Protein AF-A0A437J405-F1 (afdb_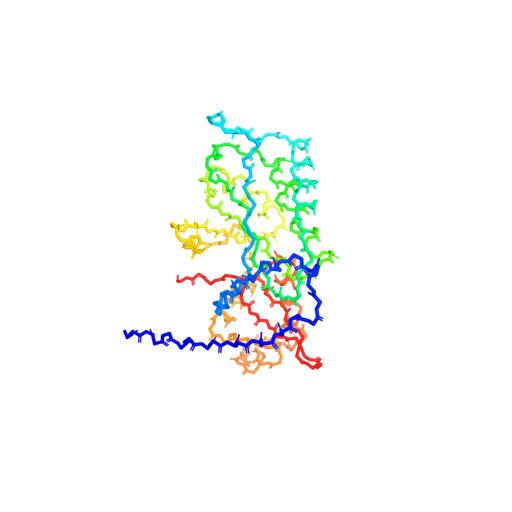monomer)

Mean predicted aligned error: 10.07 Å

Foldseek 3Di:
DDDDDDDDDDDDDDDDPDPPDDPDPPDPPPDDVDAAEAEDEPDPDPDAADAADAQVSLQVLQVVLVVPDDADPAQYEYEHECVRHDHYALNSCCSNVVVNQVCCCVPHLRYFYEYEPDDPRRLVNPLVVQQVVQAKHWYFYADPVRDTHQIDIRHHHPPVLVVLQVVQQVPPQDFLVRVCVVCVPVVQDSVNSVVSQVVCSVRSQWRWDDDPPTITIHGPDDRD

Radius of gyration: 20.58 Å; Cα contacts (8 Å, |Δi|>4): 351; chains: 1; bounding box: 53×40×66 Å

Sequence (224 aa):
MSAVTRIVVNIGEAWPTNLDEQPGFTYLTFISEDCEMIRYPMLTSPSGSTTLAGSAMGRQMLAQLIEKTKPVVEPTLAFLDFAEVDIATGSFLREAVMGFRDFCRNATGMIYPVVANANATIEEELATYLRGRNDAIWACALDAEGAATAPRILGELDAGQMSTIQLIAQHHPISAPELAKLRPDDKIGTTAWNNRLATLSAKGMLKEVRHGKTKLFSPVMETV

Secondary structure (DSSP, 8-state):
------------------TT------------SS--EEEEE--S-SSSSEEE-SHHHHHHHHHHHHHHPPP-SS-EEEEEE-TTEEEE-HHHHIIIIIHHHHHHHHHTS-EEEEEES--HHHHHHHHHHHHTTT-EEEEEEE-TT--EEEEEEEE---HHHHHHHHHHHHH-SB-HHHHHHH-GGG---HHHHHHHHHHHHHHT-EEEEEETTEEEEEESS---

Structure (mmCIF, N/CA/C/O backbone):
data_AF-A0A437J405-F1
#
_entry.id   AF-A0A437J405-F1
#
loop_
_atom_site.group_PDB
_atom_site.id
_atom_site.type_symbol
_atom_site.label_atom_id
_atom_site.label_alt_id
_atom_site.label_comp_id
_atom_site.label_asym_id
_atom_site.label_entity_id
_atom_site.label_seq_id
_atom_site.pdbx_PDB_ins_code
_atom_site.Cartn_x
_atom_site.Cartn_y
_atom_site.Cartn_z
_atom_site.occupancy
_atom_site.B_iso_or_equiv
_atom_site.auth_seq_id
_atom_site.auth_comp_id
_atom_site.auth_asym_id
_atom_site.auth_atom_id
_atom_site.pdbx_PDB_model_num
ATOM 1 N N . MET A 1 1 ? 16.932 -25.771 6.952 1.00 32.94 1 MET A N 1
ATOM 2 C CA . MET A 1 1 ? 18.336 -25.329 7.086 1.00 32.94 1 MET A CA 1
ATOM 3 C C . MET A 1 1 ? 18.339 -24.181 8.074 1.00 32.94 1 MET A C 1
ATOM 5 O O . MET A 1 1 ? 17.673 -23.192 7.820 1.00 32.94 1 MET A O 1
ATOM 9 N N . SER A 1 2 ? 18.954 -24.386 9.238 1.00 34.00 2 SER A N 1
ATOM 10 C CA . SER A 1 2 ? 18.941 -23.440 10.358 1.00 34.00 2 SER A CA 1
ATOM 11 C C . SER A 1 2 ? 19.834 -22.245 10.030 1.00 34.00 2 SER A C 1
ATOM 13 O O . SER A 1 2 ? 21.021 -22.438 9.769 1.00 34.00 2 SER A O 1
ATOM 15 N N . ALA A 1 3 ? 19.277 -21.034 10.019 1.00 28.83 3 ALA A N 1
ATOM 16 C CA . ALA A 1 3 ? 20.067 -19.815 9.910 1.00 28.83 3 ALA A CA 1
ATOM 17 C C . ALA A 1 3 ? 20.860 -19.622 11.211 1.00 28.83 3 ALA A C 1
ATOM 19 O O . ALA A 1 3 ? 20.312 -19.708 12.309 1.00 28.83 3 ALA A O 1
ATOM 20 N N . VAL A 1 4 ? 22.170 -19.435 11.082 1.00 28.89 4 VAL A N 1
ATOM 21 C CA . VAL A 1 4 ? 23.074 -19.171 12.202 1.00 28.89 4 VAL A CA 1
ATOM 22 C C . VAL A 1 4 ? 23.046 -17.671 12.470 1.00 28.89 4 VAL A C 1
ATOM 24 O O . VAL A 1 4 ? 23.574 -16.892 11.681 1.00 28.89 4 VAL A O 1
ATOM 27 N N . THR A 1 5 ? 22.438 -17.270 13.584 1.00 29.77 5 THR A N 1
ATOM 28 C CA . THR A 1 5 ? 22.481 -15.898 14.100 1.00 29.77 5 THR A CA 1
ATOM 29 C C . THR A 1 5 ? 23.920 -15.546 14.480 1.00 29.77 5 THR A C 1
ATOM 31 O O . THR A 1 5 ? 24.496 -16.144 15.391 1.00 29.77 5 THR A O 1
ATOM 34 N N . ARG A 1 6 ? 24.531 -14.577 13.791 1.00 28.52 6 ARG A N 1
ATOM 35 C CA . ARG A 1 6 ? 25.796 -13.970 14.225 1.00 28.52 6 ARG A CA 1
ATOM 36 C C . ARG A 1 6 ? 25.484 -12.778 15.123 1.00 28.52 6 ARG A C 1
ATOM 38 O O . ARG A 1 6 ? 24.962 -11.775 14.661 1.00 28.52 6 ARG A O 1
ATOM 45 N N . ILE A 1 7 ? 25.828 -12.896 16.402 1.00 33.94 7 ILE A N 1
ATOM 46 C CA . ILE A 1 7 ? 25.751 -11.804 17.376 1.00 33.94 7 ILE A CA 1
ATOM 47 C C . ILE A 1 7 ? 27.047 -10.994 17.266 1.00 33.94 7 ILE A C 1
ATOM 49 O O . ILE A 1 7 ? 28.126 -11.529 17.521 1.00 33.94 7 ILE A O 1
ATOM 53 N N . VAL A 1 8 ? 26.956 -9.717 16.895 1.00 33.38 8 VAL A N 1
ATOM 54 C CA . VAL A 1 8 ? 28.077 -8.771 16.993 1.00 33.38 8 VAL A CA 1
ATOM 55 C C . VAL A 1 8 ? 27.788 -7.827 18.156 1.00 33.38 8 VAL A C 1
ATOM 57 O O . VAL A 1 8 ? 26.863 -7.025 18.096 1.00 33.38 8 VAL A O 1
ATOM 60 N N . VAL A 1 9 ? 28.569 -7.941 19.230 1.00 33.44 9 VAL A N 1
ATOM 61 C CA . VAL A 1 9 ? 28.503 -7.039 20.387 1.00 33.44 9 VAL A CA 1
ATOM 62 C C . VAL A 1 9 ? 29.507 -5.914 20.160 1.00 33.44 9 VAL A C 1
ATOM 64 O O . VAL A 1 9 ? 30.703 -6.181 20.056 1.00 33.44 9 VAL A O 1
ATOM 67 N N . ASN A 1 10 ? 29.043 -4.666 20.083 1.00 33.25 10 ASN A N 1
ATOM 68 C CA . ASN A 1 10 ? 29.922 -3.500 20.042 1.00 33.25 10 ASN A CA 1
ATOM 69 C C . ASN A 1 10 ? 29.893 -2.809 21.411 1.00 33.25 10 ASN A C 1
ATOM 71 O O . ASN A 1 10 ? 28.872 -2.253 21.810 1.00 33.25 10 ASN A O 1
ATOM 75 N N . ILE A 1 11 ? 30.997 -2.900 22.150 1.00 37.62 11 ILE A N 1
ATOM 76 C CA . ILE A 1 11 ? 31.147 -2.317 23.486 1.00 37.62 11 ILE A CA 1
ATOM 77 C C . ILE A 1 11 ? 31.863 -0.976 23.313 1.00 37.62 11 ILE A C 1
ATOM 79 O O . ILE A 1 11 ? 33.080 -0.931 23.150 1.00 37.62 11 ILE A O 1
ATOM 83 N N . GLY A 1 12 ? 31.107 0.121 23.283 1.00 35.97 12 GLY A N 1
ATOM 84 C CA . GLY A 1 12 ? 31.679 1.462 23.363 1.00 35.97 12 GLY A CA 1
ATOM 85 C C . GLY A 1 12 ? 31.937 1.816 24.824 1.00 35.97 12 GLY A C 1
ATOM 86 O O . GLY A 1 12 ? 30.991 2.102 25.552 1.00 35.97 12 GLY A O 1
ATOM 87 N N . GLU A 1 13 ? 33.193 1.786 25.270 1.00 38.41 13 GLU A N 1
ATOM 88 C CA . GLU A 1 13 ? 33.562 2.308 26.588 1.00 38.41 13 GLU A CA 1
ATOM 89 C C . GLU A 1 13 ? 33.611 3.842 26.554 1.00 38.41 13 GLU A C 1
ATOM 91 O O . GLU A 1 13 ? 34.480 4.434 25.916 1.00 38.41 13 GLU A O 1
ATOM 96 N N . ALA A 1 14 ? 32.707 4.491 27.286 1.00 38.88 14 ALA A N 1
ATOM 97 C CA . ALA A 1 14 ? 32.872 5.871 27.724 1.00 38.88 14 ALA A CA 1
ATOM 98 C C . ALA A 1 14 ? 32.915 5.869 29.256 1.00 38.88 14 ALA A C 1
ATOM 100 O O . ALA A 1 14 ? 31.905 5.631 29.915 1.00 38.88 14 ALA A O 1
ATOM 101 N N . TRP A 1 15 ? 34.103 6.079 29.824 1.00 36.75 15 TRP A N 1
ATOM 102 C CA . TRP A 1 15 ? 34.274 6.273 31.263 1.00 36.75 15 TRP A CA 1
ATOM 103 C C . TRP A 1 15 ? 33.922 7.730 31.609 1.00 36.75 15 TRP A C 1
ATOM 105 O O . TRP A 1 15 ? 34.519 8.634 31.018 1.00 36.75 15 TRP A O 1
ATOM 115 N N . PRO A 1 16 ? 32.996 7.998 32.546 1.00 40.38 16 PRO A N 1
ATOM 116 C CA . PRO A 1 16 ? 32.703 9.360 32.979 1.00 40.38 16 PRO A CA 1
ATOM 117 C C . PRO A 1 16 ? 33.827 9.886 33.886 1.00 40.38 16 PRO A C 1
ATOM 119 O O . PRO A 1 16 ? 34.261 9.219 34.824 1.00 40.38 16 PRO A O 1
ATOM 122 N N . THR A 1 17 ? 34.312 11.097 33.610 1.00 53.72 17 THR A N 1
ATOM 123 C CA . THR A 1 17 ? 35.367 11.788 34.378 1.00 53.72 17 THR A CA 1
ATOM 124 C C . THR A 1 17 ? 34.830 12.729 35.463 1.00 53.72 17 THR A C 1
ATOM 126 O O . THR A 1 17 ? 35.616 13.448 36.077 1.00 53.72 17 THR A O 1
ATOM 129 N N . ASN A 1 18 ? 33.523 12.724 35.750 1.00 42.06 18 ASN A N 1
ATOM 130 C CA . ASN A 1 18 ? 32.916 13.546 36.801 1.00 42.06 18 ASN A CA 1
ATOM 131 C C . ASN A 1 18 ? 31.928 12.752 37.665 1.00 42.06 18 ASN A C 1
ATOM 133 O O . ASN A 1 18 ? 31.143 11.955 37.165 1.00 42.06 18 ASN A O 1
ATOM 137 N N . LEU A 1 19 ? 31.964 13.009 38.976 1.00 50.19 19 LEU A N 1
ATOM 138 C CA . LEU A 1 19 ? 31.200 12.295 40.009 1.00 50.19 19 LEU A CA 1
ATOM 139 C C . LEU A 1 19 ? 29.740 12.773 40.180 1.00 50.19 19 LEU A C 1
ATOM 141 O O . LEU A 1 19 ? 29.055 12.256 41.055 1.00 50.19 19 LEU A O 1
ATOM 145 N N . ASP A 1 20 ? 29.258 13.698 39.340 1.00 46.41 20 ASP A N 1
ATOM 146 C CA . ASP A 1 20 ? 27.886 14.248 39.391 1.00 46.41 20 ASP A CA 1
ATOM 147 C C . ASP A 1 20 ? 27.023 13.920 38.151 1.00 46.41 20 ASP A C 1
ATOM 149 O O . ASP A 1 20 ? 25.900 14.411 38.022 1.00 46.41 20 ASP A O 1
ATOM 153 N N . GLU A 1 21 ? 27.490 13.070 37.231 1.00 39.28 21 GLU A N 1
ATOM 154 C CA . GLU A 1 21 ? 26.643 12.577 36.137 1.00 39.28 21 GLU A CA 1
ATOM 155 C C . GLU A 1 21 ? 25.817 11.368 36.594 1.00 39.28 21 GLU A C 1
ATOM 157 O O . GLU A 1 21 ? 26.351 10.333 36.997 1.00 39.28 21 GLU A O 1
ATOM 162 N N . GLN A 1 22 ? 24.485 11.491 36.519 1.00 42.97 22 GLN A N 1
ATOM 163 C CA . GLN A 1 22 ? 23.596 10.342 36.676 1.00 42.97 22 GLN A CA 1
ATOM 164 C C . GLN A 1 22 ? 23.961 9.268 35.640 1.00 42.97 22 GLN A C 1
ATOM 166 O O . GLN A 1 22 ? 24.206 9.617 34.482 1.00 42.97 22 GLN A O 1
ATOM 171 N N . PRO A 1 23 ? 23.975 7.975 36.013 1.00 36.25 23 PRO A N 1
ATOM 172 C CA . PRO A 1 23 ? 24.321 6.913 35.083 1.00 36.25 23 PRO A CA 1
ATOM 173 C C . PRO A 1 23 ? 23.318 6.928 33.929 1.00 36.25 23 PRO A C 1
ATOM 175 O O . PRO A 1 23 ? 22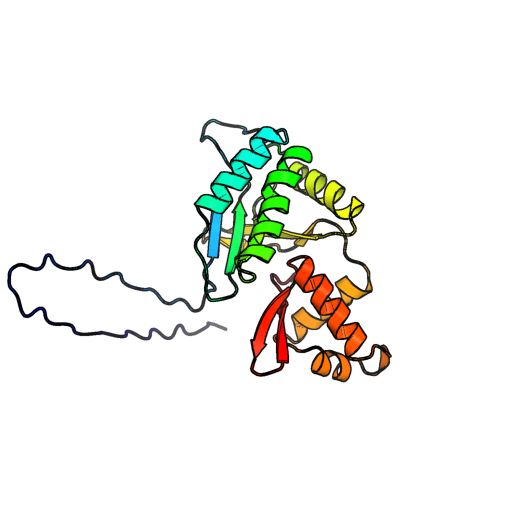.129 6.661 34.113 1.00 36.25 23 PRO A O 1
ATOM 178 N N . GLY A 1 24 ? 23.804 7.278 32.737 1.00 33.56 24 GLY A N 1
ATOM 179 C CA . GLY A 1 24 ? 23.037 7.164 31.510 1.00 33.56 24 GLY A CA 1
ATOM 180 C C . GLY A 1 24 ? 22.559 5.725 31.374 1.00 33.56 24 GLY A C 1
ATOM 181 O O . GLY A 1 24 ? 23.358 4.792 31.437 1.00 33.56 24 GLY A O 1
ATOM 182 N N . PHE A 1 25 ? 21.249 5.535 31.230 1.00 32.22 25 PHE A N 1
ATOM 183 C CA . PHE A 1 25 ? 20.696 4.234 30.887 1.00 32.22 25 PHE A CA 1
ATOM 184 C C . PHE A 1 25 ? 21.313 3.793 29.559 1.00 32.22 25 PHE A C 1
ATOM 186 O O . PHE A 1 25 ? 21.022 4.357 28.504 1.00 32.22 25 PHE A O 1
ATOM 193 N N . THR A 1 26 ? 22.190 2.796 29.622 1.00 30.95 26 THR A N 1
ATOM 194 C CA . THR A 1 26 ? 22.713 2.102 28.451 1.00 30.95 26 THR A CA 1
ATOM 195 C C . THR A 1 26 ? 21.548 1.373 27.792 1.00 30.95 26 THR A C 1
ATOM 197 O O . THR A 1 26 ? 21.133 0.307 28.246 1.00 30.95 26 THR A O 1
ATOM 200 N N . TYR A 1 27 ? 20.978 1.958 26.740 1.00 33.47 27 TYR A N 1
ATOM 201 C CA . TYR A 1 27 ? 20.037 1.245 25.887 1.00 33.47 27 TYR A CA 1
ATOM 202 C C . TYR A 1 27 ? 20.821 0.178 25.122 1.00 33.47 27 TYR A C 1
ATOM 204 O O . TYR A 1 27 ? 21.720 0.484 24.341 1.00 33.47 27 TYR A O 1
ATOM 212 N N . LEU A 1 28 ? 20.495 -1.088 25.376 1.00 27.19 28 LEU A N 1
ATOM 213 C CA . LEU A 1 28 ? 20.888 -2.188 24.506 1.00 27.19 28 LEU A CA 1
ATOM 214 C C . LEU A 1 28 ? 20.153 -2.000 23.178 1.00 27.19 28 LEU A C 1
ATOM 216 O O . LEU A 1 28 ? 18.968 -2.310 23.066 1.00 27.19 28 LEU A O 1
ATOM 220 N N . THR A 1 29 ? 20.847 -1.470 22.175 1.00 28.98 29 THR A N 1
ATOM 221 C CA . THR A 1 29 ? 20.363 -1.513 20.798 1.00 28.98 29 THR A CA 1
ATOM 222 C C . THR A 1 29 ? 20.533 -2.942 20.303 1.00 28.98 29 THR A C 1
ATOM 224 O O . THR A 1 29 ? 21.625 -3.359 19.915 1.00 28.98 29 THR A O 1
ATOM 227 N N . PHE A 1 30 ? 19.456 -3.719 20.351 1.00 31.36 30 PHE A N 1
ATOM 228 C CA . PHE A 1 30 ? 19.371 -4.962 19.601 1.00 31.36 30 PHE A CA 1
ATOM 229 C C . PHE A 1 30 ? 19.243 -4.581 18.126 1.00 31.36 30 PHE A C 1
ATOM 231 O O . PHE A 1 30 ? 18.173 -4.186 17.677 1.00 31.36 30 PHE A O 1
ATOM 238 N N . ILE A 1 31 ? 20.349 -4.633 17.385 1.00 31.64 31 ILE A N 1
ATOM 239 C CA . ILE A 1 31 ? 20.300 -4.577 15.925 1.00 31.64 31 ILE A CA 1
ATOM 240 C C . ILE A 1 31 ? 19.913 -5.986 15.480 1.00 31.64 31 ILE A C 1
ATOM 242 O O . ILE A 1 31 ? 20.776 -6.855 15.354 1.00 31.64 31 ILE A O 1
ATOM 246 N N . SER A 1 32 ? 18.615 -6.243 15.322 1.00 36.88 32 SER A N 1
ATOM 247 C CA . SER A 1 32 ? 18.212 -7.262 14.360 1.00 36.88 32 SER A CA 1
ATOM 248 C C . SER A 1 32 ? 18.331 -6.639 12.969 1.00 36.88 32 SER A C 1
ATOM 250 O O . SER A 1 32 ? 18.127 -5.437 12.799 1.00 36.88 32 SER A O 1
ATOM 252 N N . GLU A 1 33 ? 18.707 -7.426 11.966 1.00 40.22 33 GLU A N 1
ATOM 253 C CA . GLU A 1 33 ? 18.688 -7.010 10.555 1.00 40.22 33 GLU A CA 1
ATOM 254 C C . GLU A 1 33 ? 17.243 -6.884 10.014 1.00 40.22 33 GLU A C 1
ATOM 256 O O . GLU A 1 33 ? 16.995 -7.082 8.825 1.00 40.22 33 GLU A O 1
ATOM 261 N N . ASP A 1 34 ? 16.278 -6.550 10.875 1.00 42.47 34 ASP A N 1
ATOM 262 C CA . ASP A 1 34 ? 14.874 -6.404 10.524 1.00 42.47 34 ASP A CA 1
ATOM 263 C C . ASP A 1 34 ? 14.576 -4.916 10.327 1.00 42.47 34 ASP A C 1
ATOM 265 O O . ASP A 1 34 ? 14.855 -4.090 11.196 1.00 42.47 34 ASP A O 1
ATOM 269 N N . CYS A 1 35 ? 14.023 -4.570 9.160 1.00 48.28 35 CYS A N 1
ATOM 270 C CA . CYS A 1 35 ? 13.513 -3.231 8.859 1.00 48.28 35 CYS A CA 1
ATOM 271 C C . CYS A 1 35 ? 12.770 -2.666 10.074 1.00 48.28 35 CYS A C 1
ATOM 273 O O . CYS A 1 35 ? 11.878 -3.334 10.591 1.00 48.28 35 CYS A O 1
ATOM 275 N N . GLU A 1 36 ? 13.082 -1.439 10.494 1.00 64.25 36 GLU A N 1
ATOM 276 C CA . GLU A 1 36 ? 12.309 -0.756 11.531 1.00 64.25 36 GLU A CA 1
ATOM 277 C C . GLU A 1 36 ? 10.818 -0.816 11.143 1.00 64.25 36 GLU A C 1
ATOM 279 O O . GLU A 1 36 ? 10.436 -0.434 10.033 1.00 64.25 36 GLU A O 1
ATOM 284 N N . MET A 1 37 ? 9.988 -1.398 12.012 1.00 81.62 37 MET A N 1
ATOM 285 C CA . MET A 1 37 ? 8.552 -1.566 11.787 1.00 81.62 37 MET A CA 1
ATOM 286 C C . MET A 1 37 ? 7.803 -0.648 12.741 1.00 81.62 37 MET A C 1
ATOM 288 O O . MET A 1 37 ? 8.007 -0.694 13.954 1.00 81.62 37 MET A O 1
ATOM 292 N N . ILE A 1 38 ? 6.902 0.169 12.203 1.00 90.44 38 ILE A N 1
ATOM 293 C CA . ILE A 1 38 ? 6.031 1.022 13.007 1.00 90.44 38 ILE A CA 1
ATOM 294 C C . ILE A 1 38 ? 4.646 0.385 13.048 1.00 90.44 38 ILE A C 1
ATOM 296 O O . ILE A 1 38 ? 4.099 0.024 12.011 1.00 90.44 38 ILE A O 1
ATOM 300 N N . ARG A 1 39 ? 4.051 0.268 14.236 1.00 93.56 39 ARG A N 1
ATOM 301 C CA . ARG A 1 39 ? 2.675 -0.215 14.408 1.00 93.56 39 ARG A CA 1
ATOM 302 C C . ARG A 1 39 ? 1.801 0.895 14.976 1.00 93.56 39 ARG A C 1
ATOM 304 O O . ARG A 1 39 ? 2.091 1.437 16.041 1.00 93.56 39 ARG A O 1
ATOM 311 N N . TYR A 1 40 ? 0.710 1.192 14.281 1.00 94.75 40 TYR A N 1
ATOM 312 C CA . TYR A 1 40 ? -0.317 2.137 14.696 1.00 94.75 40 TYR A CA 1
ATOM 313 C C . TYR A 1 40 ? -1.624 1.388 14.958 1.00 94.75 40 TYR A C 1
ATOM 315 O O . TYR A 1 40 ? -2.297 1.004 14.000 1.00 94.75 40 TYR A O 1
ATOM 323 N N . PRO A 1 41 ? -2.015 1.187 16.227 1.00 93.31 41 PRO A N 1
ATOM 324 C CA . PRO A 1 41 ? -3.351 0.704 16.544 1.00 93.31 41 PRO A CA 1
ATOM 325 C C . PRO A 1 41 ? -4.394 1.695 16.019 1.00 93.31 41 PRO A C 1
ATOM 327 O O . PRO A 1 41 ? -4.346 2.881 16.350 1.00 93.31 41 PRO A O 1
ATOM 330 N N . MET A 1 42 ? -5.331 1.212 15.204 1.00 93.06 42 MET A N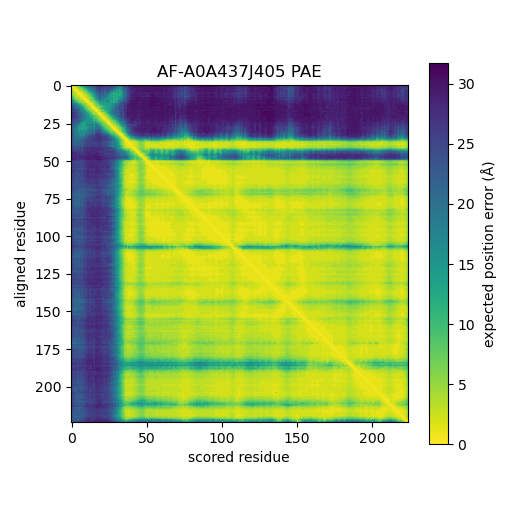 1
ATOM 331 C CA . MET A 1 42 ? -6.435 2.014 14.660 1.00 93.06 42 MET A CA 1
ATOM 332 C C . MET A 1 42 ? -7.611 2.119 15.639 1.00 93.06 42 MET A C 1
ATOM 334 O O . MET A 1 42 ? -8.526 2.921 15.440 1.00 93.06 42 MET A O 1
ATOM 338 N N . LEU A 1 43 ? -7.573 1.331 16.712 1.00 85.62 43 LEU A N 1
ATOM 339 C CA . LEU A 1 43 ? -8.507 1.392 17.821 1.00 85.62 43 LEU A CA 1
ATOM 340 C C . LEU A 1 43 ? -8.368 2.716 18.588 1.00 85.62 43 LEU A C 1
ATOM 342 O O . LEU A 1 43 ? -7.274 3.109 18.990 1.00 85.62 43 LEU A O 1
ATOM 346 N N . THR A 1 44 ? -9.491 3.389 18.841 1.00 71.44 44 THR A N 1
ATOM 347 C CA . THR A 1 44 ? -9.526 4.666 19.578 1.00 71.44 44 THR A CA 1
ATOM 348 C C . THR A 1 44 ? -9.919 4.519 21.054 1.00 71.44 44 THR A C 1
ATOM 350 O O . THR A 1 44 ? -9.721 5.462 21.819 1.00 71.44 44 THR A O 1
ATOM 353 N N . SER A 1 45 ? -10.453 3.364 21.480 1.00 64.31 45 SER A N 1
ATOM 354 C CA . SER A 1 45 ? -10.850 3.088 22.871 1.00 64.31 45 SER A CA 1
ATOM 355 C C . SER A 1 45 ? -10.910 1.577 23.166 1.00 64.31 45 SER A C 1
ATOM 357 O O . SER A 1 45 ? -11.423 0.836 22.334 1.00 64.31 45 SER A O 1
ATOM 359 N N . PRO A 1 46 ? -10.477 1.105 24.352 1.00 59.25 46 PRO A N 1
ATOM 360 C CA . PRO A 1 46 ? -10.419 -0.320 24.719 1.00 59.25 46 PRO A CA 1
ATOM 361 C C . PRO A 1 46 ? -11.772 -0.962 25.106 1.00 59.25 46 PRO A C 1
ATOM 363 O O . PRO A 1 46 ? -11.802 -1.982 25.789 1.00 59.25 46 PRO A O 1
ATOM 366 N N . SER A 1 47 ? -12.913 -0.372 24.733 1.00 55.06 47 SER A N 1
ATOM 367 C CA . SER A 1 47 ? -14.245 -0.822 25.183 1.00 55.06 47 SER A CA 1
ATOM 368 C C . SER A 1 47 ? -15.070 -1.458 24.058 1.00 55.06 47 SER A C 1
ATOM 370 O O . SER A 1 47 ? -15.933 -0.816 23.472 1.00 55.06 47 SER A O 1
ATOM 372 N N . GLY A 1 48 ? -14.838 -2.751 23.801 1.00 58.88 48 GLY A N 1
ATOM 373 C CA . GLY A 1 48 ? -15.655 -3.577 22.900 1.00 58.88 48 GLY A CA 1
ATOM 374 C C . GLY A 1 48 ? -15.623 -3.167 21.422 1.00 58.88 48 GLY A C 1
ATOM 375 O O . GLY A 1 48 ? -14.785 -2.370 21.009 1.00 58.88 48 GLY A O 1
ATOM 376 N N . SER A 1 49 ? -16.547 -3.746 20.641 1.00 58.25 49 SER A N 1
ATOM 377 C CA . SER A 1 49 ? -16.741 -3.497 19.205 1.00 58.25 49 SER A CA 1
ATOM 378 C C . SER A 1 49 ? -16.639 -2.013 18.864 1.00 58.25 49 SER A C 1
ATOM 380 O O . SER A 1 49 ? -17.537 -1.224 19.174 1.00 58.25 49 SER A O 1
ATOM 382 N N . THR A 1 50 ? -15.541 -1.617 18.225 1.00 84.44 50 THR A N 1
ATOM 383 C CA . THR A 1 50 ? -15.315 -0.224 17.845 1.00 84.44 50 THR A CA 1
ATOM 384 C C . THR A 1 50 ? -15.668 -0.023 16.386 1.00 84.44 50 THR A C 1
ATOM 386 O O . THR A 1 50 ? -15.025 -0.519 15.462 1.00 84.44 50 THR A O 1
ATOM 389 N N . THR A 1 51 ? -16.734 0.740 16.177 1.00 92.00 51 THR A N 1
ATOM 390 C CA . THR A 1 51 ? -17.114 1.221 14.854 1.00 92.00 51 THR A CA 1
ATOM 391 C C . THR A 1 51 ? -16.339 2.496 14.539 1.00 92.00 51 THR A C 1
ATOM 393 O O . THR A 1 51 ? -16.536 3.525 15.187 1.00 92.00 51 THR A O 1
ATOM 396 N N . LEU A 1 52 ? -15.492 2.450 13.513 1.00 94.00 52 LEU A N 1
ATOM 397 C CA . LEU A 1 52 ? -14.772 3.596 12.984 1.00 94.00 52 LEU A CA 1
ATOM 398 C C . LEU A 1 52 ? -15.535 4.231 11.812 1.00 94.00 52 LEU A C 1
ATOM 400 O O . LEU A 1 52 ? -15.360 3.860 10.650 1.00 94.00 52 LEU A O 1
ATOM 404 N N . ALA A 1 53 ? -16.406 5.199 12.102 1.00 94.00 53 ALA A N 1
ATOM 405 C CA . ALA A 1 53 ? -17.313 5.765 11.104 1.00 94.00 53 ALA A CA 1
ATOM 406 C C . ALA A 1 53 ? -17.098 7.255 10.812 1.00 94.00 53 ALA A C 1
ATOM 408 O O . ALA A 1 53 ? -16.895 8.082 11.701 1.00 94.00 53 ALA A O 1
ATOM 409 N N . GLY A 1 54 ? -17.259 7.602 9.534 1.00 96.19 54 GLY A N 1
ATOM 410 C CA . GLY A 1 54 ? -17.374 8.977 9.068 1.00 96.19 54 GLY A CA 1
ATOM 411 C C . GLY A 1 54 ? -16.046 9.713 8.880 1.00 96.19 54 GLY A C 1
ATOM 412 O O . GLY A 1 54 ? -15.036 9.475 9.543 1.00 96.19 54 GLY A O 1
ATOM 413 N N . SER A 1 55 ? -16.065 10.691 7.973 1.00 97.44 55 SER A N 1
ATOM 414 C CA . SER A 1 55 ? -14.863 11.446 7.604 1.00 97.44 55 SER A CA 1
ATOM 415 C C . SER A 1 55 ? -14.317 12.341 8.718 1.00 97.44 55 SER A C 1
ATOM 417 O O . SER A 1 55 ? -13.123 12.613 8.746 1.00 97.44 55 SER A O 1
ATOM 419 N N . ALA A 1 56 ? -15.161 12.807 9.646 1.00 96.12 56 ALA A N 1
ATOM 420 C CA . ALA A 1 56 ? -14.701 13.621 10.772 1.00 96.12 56 ALA A CA 1
ATOM 421 C C . ALA A 1 56 ? -13.735 12.835 11.669 1.00 96.12 56 ALA A C 1
ATOM 423 O O . ALA A 1 56 ? -12.632 13.302 11.946 1.00 96.12 56 ALA A O 1
ATOM 424 N N . MET A 1 57 ? -14.121 11.615 12.042 1.00 95.44 57 MET A N 1
ATOM 425 C CA . MET A 1 57 ? -13.294 10.737 12.858 1.00 95.44 57 MET A CA 1
ATOM 426 C C . MET A 1 57 ? -12.071 10.227 12.079 1.00 95.44 57 MET A C 1
ATOM 428 O O . MET A 1 57 ? -10.982 10.123 12.635 1.00 95.44 57 MET A O 1
ATOM 432 N N . GLY A 1 58 ? -12.212 10.000 10.767 1.00 97.31 58 GLY A N 1
ATOM 433 C CA . GLY A 1 58 ? -11.085 9.646 9.897 1.00 97.31 58 GLY A CA 1
ATOM 434 C C . GLY A 1 58 ? -10.003 10.728 9.845 1.00 97.31 58 GLY A C 1
ATOM 435 O O . GLY A 1 58 ? -8.821 10.422 9.967 1.00 97.31 58 GLY A O 1
ATOM 436 N N . ARG A 1 59 ? -10.391 12.007 9.766 1.00 98.00 59 ARG A N 1
ATOM 437 C CA . ARG A 1 59 ? -9.439 13.129 9.841 1.00 98.00 59 ARG A CA 1
ATOM 438 C C . ARG A 1 59 ? -8.781 13.270 11.212 1.00 98.00 59 ARG A C 1
ATOM 440 O O . ARG A 1 59 ? -7.613 13.638 11.280 1.00 98.00 59 ARG A O 1
ATOM 447 N N . GLN A 1 60 ? -9.504 12.975 12.294 1.00 96.38 60 GLN A N 1
ATOM 448 C CA . GLN A 1 60 ? -8.921 12.949 13.640 1.00 96.38 60 GLN A CA 1
ATOM 449 C C . GLN A 1 60 ? -7.869 11.845 13.764 1.00 96.38 60 GLN A C 1
ATOM 451 O O . GLN A 1 60 ? -6.773 12.109 14.249 1.00 96.38 60 GLN A O 1
ATOM 456 N N . MET A 1 61 ? -8.170 10.639 13.272 1.00 96.62 61 MET A N 1
ATOM 457 C CA . MET A 1 61 ? -7.203 9.543 13.224 1.00 96.62 61 MET A CA 1
ATOM 458 C C . MET A 1 61 ? -5.981 9.917 12.379 1.00 96.62 61 MET A C 1
ATOM 460 O O . MET A 1 61 ? -4.857 9.747 12.834 1.00 96.62 61 MET A O 1
ATOM 464 N N . LEU A 1 62 ? -6.181 10.501 11.193 1.00 97.69 62 L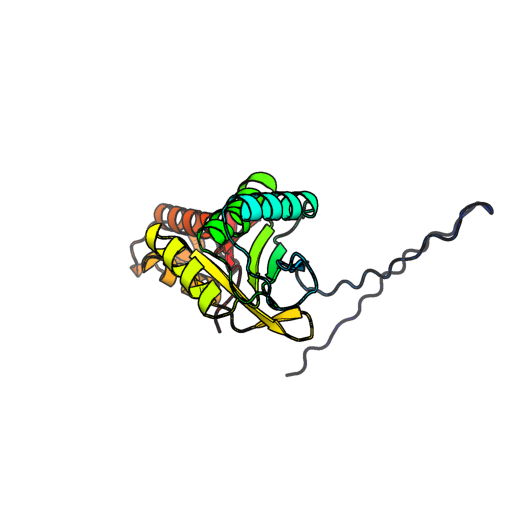EU A N 1
ATOM 465 C CA . LEU A 1 62 ? -5.079 10.984 10.358 1.00 97.69 62 LEU A CA 1
ATOM 466 C C . LEU A 1 62 ? -4.166 11.958 11.117 1.00 97.69 62 LEU A C 1
ATOM 468 O O . LEU A 1 62 ? -2.948 11.805 11.080 1.00 97.69 62 LEU A O 1
ATOM 472 N N . ALA A 1 63 ? -4.739 12.934 11.826 1.00 97.00 63 ALA A N 1
ATOM 473 C CA . ALA A 1 63 ? -3.958 13.882 12.618 1.00 97.00 63 ALA A CA 1
ATOM 474 C C . ALA A 1 63 ? -3.117 13.174 13.696 1.00 97.00 63 ALA A C 1
ATOM 476 O O . ALA A 1 63 ? -1.938 13.484 13.842 1.00 97.00 63 ALA A O 1
ATOM 477 N N . GLN A 1 64 ? -3.687 12.178 14.385 1.00 95.81 64 GLN A N 1
ATOM 478 C CA . GLN A 1 64 ? -2.962 11.381 15.382 1.00 95.81 64 GLN A CA 1
ATOM 479 C C . GLN A 1 64 ? -1.845 10.533 14.763 1.00 95.81 64 GLN A C 1
ATOM 481 O O . GLN A 1 64 ? -0.770 10.417 15.349 1.00 95.81 64 GLN A O 1
ATOM 486 N N . LEU A 1 65 ? -2.081 9.933 13.591 1.00 96.00 65 LEU A N 1
ATOM 487 C CA . LEU A 1 65 ? -1.061 9.173 12.867 1.00 96.00 65 LEU A CA 1
ATOM 488 C C . LEU A 1 65 ? 0.114 10.082 12.492 1.00 96.00 65 LEU A C 1
ATOM 490 O O . LEU A 1 65 ? 1.262 9.739 12.764 1.00 96.00 65 LEU A O 1
ATOM 494 N N . ILE A 1 66 ? -0.169 11.266 11.940 1.00 95.25 66 ILE A N 1
ATOM 495 C CA . ILE A 1 66 ? 0.844 12.268 11.581 1.00 95.25 66 ILE A CA 1
ATOM 496 C C . ILE A 1 66 ? 1.646 12.701 12.813 1.00 95.25 66 ILE A C 1
ATOM 498 O O . ILE A 1 66 ? 2.872 12.679 12.770 1.00 95.25 66 ILE A O 1
ATOM 502 N N . GLU A 1 67 ? 0.975 13.040 13.915 1.00 94.31 67 GLU A N 1
ATOM 503 C CA . GLU A 1 67 ? 1.620 13.473 15.163 1.00 94.31 67 GLU A CA 1
ATOM 504 C C . GLU A 1 67 ? 2.561 12.404 15.740 1.00 94.31 67 GLU A C 1
ATOM 506 O O . GLU A 1 67 ? 3.653 12.715 16.214 1.00 94.31 67 GLU A O 1
ATOM 511 N N . LYS A 1 68 ? 2.165 11.128 15.669 1.00 91.81 68 LYS A N 1
ATOM 512 C CA . LYS A 1 68 ? 2.967 9.995 16.156 1.00 91.81 68 LYS A CA 1
ATOM 513 C C . LYS A 1 68 ? 4.067 9.565 15.184 1.00 91.81 68 LYS A C 1
ATOM 515 O O . LYS A 1 68 ? 4.910 8.744 15.548 1.00 91.81 68 LYS A O 1
ATOM 520 N N . THR A 1 69 ? 4.058 10.056 13.947 1.00 92.06 69 THR A N 1
ATOM 521 C CA . THR A 1 69 ? 5.028 9.659 12.925 1.00 92.06 69 THR A CA 1
A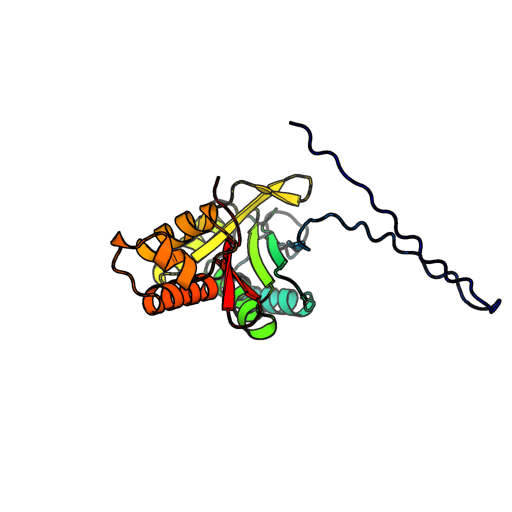TOM 522 C C . THR A 1 69 ? 6.331 10.417 13.100 1.00 92.06 69 THR A C 1
ATOM 524 O O . THR A 1 69 ? 6.387 11.637 12.958 1.00 92.06 69 THR A O 1
ATOM 527 N N . LYS A 1 70 ? 7.410 9.677 13.357 1.00 88.62 70 LYS A N 1
ATOM 528 C CA . LYS A 1 70 ? 8.767 10.224 13.349 1.00 88.62 70 LYS A CA 1
ATOM 529 C C . LYS A 1 70 ? 9.379 10.087 11.951 1.00 88.62 70 LYS A C 1
ATOM 531 O O . LYS A 1 70 ? 9.068 9.123 11.250 1.00 88.62 70 LYS A O 1
ATOM 536 N N . PRO A 1 71 ? 10.247 11.021 11.529 1.00 86.06 71 PRO A N 1
ATOM 537 C CA . PRO A 1 71 ? 11.043 10.838 10.323 1.00 86.06 71 PRO A CA 1
ATOM 538 C C . PRO A 1 71 ? 11.898 9.570 10.421 1.00 86.06 71 PRO A C 1
ATOM 540 O O . PRO A 1 71 ? 12.519 9.330 11.454 1.00 86.06 71 PRO A O 1
ATOM 543 N N . VAL A 1 72 ? 11.953 8.804 9.332 1.00 88.88 72 VAL A N 1
ATOM 544 C CA . VAL A 1 72 ? 12.813 7.621 9.179 1.00 88.88 72 VAL A CA 1
ATOM 545 C C . VAL A 1 72 ? 13.833 7.877 8.073 1.00 88.88 72 VAL A C 1
ATOM 547 O O . VAL A 1 72 ? 13.567 8.641 7.140 1.00 88.88 72 VAL A O 1
ATOM 550 N N . VAL A 1 73 ? 15.006 7.258 8.184 1.00 85.44 73 VAL A N 1
ATOM 551 C CA . VAL A 1 73 ? 16.112 7.414 7.220 1.00 85.44 73 VAL A CA 1
ATOM 552 C C . VAL A 1 73 ? 16.204 6.262 6.218 1.00 85.44 73 VAL A C 1
ATOM 554 O O . VAL A 1 73 ? 16.873 6.396 5.194 1.00 85.44 73 VAL A O 1
ATOM 557 N N . GLU A 1 74 ? 15.491 5.168 6.475 1.00 87.88 74 GLU A N 1
ATOM 558 C CA . GLU A 1 74 ? 15.435 3.977 5.631 1.00 87.88 74 GLU A CA 1
ATOM 559 C C . GLU A 1 74 ? 13.981 3.620 5.281 1.00 87.88 74 GLU A C 1
ATOM 561 O O . GLU A 1 74 ? 13.060 4.070 5.963 1.00 87.88 74 GLU A O 1
ATOM 566 N N . PRO A 1 75 ? 13.741 2.840 4.208 1.00 90.94 75 PRO A N 1
ATOM 567 C CA . PRO A 1 75 ? 12.412 2.332 3.881 1.00 90.94 75 PRO A CA 1
ATOM 568 C C . PRO A 1 75 ? 11.781 1.491 5.010 1.00 90.94 75 PRO A C 1
ATOM 570 O O . PRO A 1 75 ? 12.151 0.337 5.217 1.00 90.94 75 PRO A O 1
ATOM 573 N N . THR A 1 76 ? 10.757 2.033 5.665 1.00 92.44 76 THR A N 1
ATOM 574 C CA . THR A 1 76 ? 10.114 1.489 6.872 1.00 92.44 76 THR A CA 1
ATOM 575 C C . THR A 1 76 ? 8.653 1.133 6.598 1.00 92.44 76 THR A C 1
ATOM 577 O O . THR A 1 76 ? 7.908 1.913 5.995 1.00 92.44 76 THR A O 1
ATOM 580 N N . LEU A 1 77 ? 8.212 -0.040 7.061 1.00 94.06 77 LEU A N 1
ATOM 581 C CA . LEU A 1 77 ? 6.797 -0.419 7.028 1.00 94.06 77 LEU A CA 1
ATOM 582 C C . LEU A 1 77 ? 6.040 0.222 8.195 1.00 94.06 77 LEU A C 1
ATOM 584 O O . LEU A 1 77 ? 6.510 0.211 9.331 1.00 94.06 77 LEU A O 1
ATOM 588 N N . ALA A 1 78 ? 4.847 0.742 7.913 1.00 95.81 78 ALA A N 1
ATOM 589 C CA . ALA A 1 78 ? 3.935 1.266 8.923 1.00 95.81 78 ALA A CA 1
ATOM 590 C C . ALA A 1 78 ? 2.619 0.481 8.908 1.00 95.81 78 ALA A C 1
ATOM 592 O O . ALA A 1 78 ? 1.764 0.699 8.053 1.00 95.81 78 ALA A O 1
ATOM 593 N N . PHE A 1 79 ? 2.438 -0.426 9.859 1.00 97.75 79 PHE A N 1
ATOM 594 C CA . PHE A 1 79 ? 1.217 -1.208 9.991 1.00 97.75 79 PHE A CA 1
ATOM 595 C C . PHE A 1 79 ? 0.106 -0.371 10.622 1.00 97.75 79 PHE A C 1
ATOM 597 O O . PHE A 1 79 ? 0.197 0.031 11.781 1.00 97.75 79 PHE A O 1
ATOM 604 N N . LEU A 1 80 ? -0.952 -0.129 9.853 1.00 98.25 80 LEU A N 1
ATOM 605 C CA . LEU A 1 80 ? -2.225 0.399 10.329 1.00 98.25 80 LEU A CA 1
ATOM 606 C C . LEU A 1 80 ? -3.049 -0.785 10.816 1.00 98.25 80 LEU A C 1
ATOM 608 O O . LEU A 1 80 ? -3.640 -1.505 10.014 1.00 98.25 80 LEU A O 1
ATOM 612 N N . ASP A 1 81 ? -3.006 -1.027 12.117 1.00 96.94 81 ASP A N 1
ATOM 613 C CA . ASP A 1 81 ? -3.495 -2.252 12.729 1.00 96.94 81 ASP A CA 1
ATOM 614 C C . ASP A 1 81 ? -4.958 -2.132 13.162 1.00 96.94 81 ASP A C 1
ATOM 616 O O . ASP A 1 81 ? -5.293 -1.390 14.087 1.00 96.94 81 ASP A O 1
ATOM 620 N N . PHE A 1 82 ? -5.818 -2.877 12.474 1.00 96.88 82 PHE A N 1
ATOM 621 C CA . PHE A 1 82 ? -7.260 -2.953 12.693 1.00 96.88 82 PHE A CA 1
ATOM 622 C C . PHE A 1 82 ? -7.670 -4.095 13.628 1.00 96.88 82 PHE A C 1
ATOM 624 O O . PHE A 1 82 ? -8.858 -4.416 13.699 1.00 96.88 82 PHE A O 1
ATOM 631 N N . ALA A 1 83 ? -6.728 -4.698 14.362 1.00 93.31 83 ALA A N 1
ATOM 632 C CA . ALA A 1 83 ? -7.076 -5.611 15.441 1.00 93.31 83 ALA A CA 1
ATOM 633 C C . ALA A 1 83 ? -8.131 -4.966 16.362 1.00 93.31 83 ALA A C 1
ATOM 635 O O . ALA A 1 83 ? -8.020 -3.796 16.727 1.00 93.31 83 ALA A O 1
ATOM 636 N N . GLU A 1 84 ? -9.167 -5.739 16.699 1.00 90.69 84 GLU A N 1
ATOM 637 C CA . GLU A 1 84 ? -10.296 -5.318 17.550 1.00 90.69 84 GLU A CA 1
ATOM 638 C C . GLU A 1 84 ? -11.238 -4.257 16.941 1.00 90.69 84 GLU A C 1
ATOM 640 O O . GLU A 1 84 ? -12.154 -3.782 17.616 1.00 90.69 84 GLU A O 1
ATOM 645 N N . VAL A 1 85 ? -11.070 -3.915 15.658 1.00 93.94 85 VAL A N 1
ATOM 646 C CA . VAL A 1 85 ? -12.010 -3.068 14.913 1.00 93.94 85 VAL A CA 1
ATOM 647 C C . VAL A 1 85 ? -12.995 -3.944 14.142 1.00 93.94 85 VAL A C 1
ATOM 649 O O . VAL A 1 85 ? -12.610 -4.718 13.264 1.00 93.94 85 VAL A O 1
ATOM 652 N N . ASP A 1 86 ? -14.288 -3.774 14.415 1.00 92.62 86 ASP A N 1
ATOM 653 C CA . ASP A 1 86 ? -15.332 -4.571 13.759 1.00 92.62 86 ASP A CA 1
ATOM 654 C C . ASP A 1 86 ? -15.837 -3.928 12.469 1.00 92.62 86 ASP A C 1
ATOM 656 O O . ASP A 1 86 ? -16.083 -4.610 11.474 1.00 92.62 86 ASP A O 1
ATOM 660 N N . ILE A 1 87 ? -15.994 -2.605 12.467 1.00 94.44 87 ILE A N 1
ATOM 661 C CA . ILE A 1 87 ? -16.564 -1.869 11.337 1.00 94.44 87 ILE A CA 1
ATOM 662 C C . ILE A 1 87 ? -15.728 -0.620 11.104 1.00 94.44 87 ILE A C 1
ATOM 664 O O . ILE A 1 87 ? -15.524 0.162 12.025 1.00 94.44 87 ILE A O 1
ATOM 668 N N . ALA A 1 88 ? -15.313 -0.381 9.863 1.00 96.69 88 ALA A N 1
ATOM 669 C CA . ALA A 1 88 ? -14.760 0.898 9.438 1.00 96.69 88 ALA A CA 1
ATOM 670 C C . ALA A 1 88 ? -15.443 1.333 8.140 1.00 96.69 88 ALA A C 1
ATOM 672 O O . ALA A 1 88 ? -15.420 0.603 7.153 1.00 96.69 88 ALA A O 1
ATOM 673 N N . THR A 1 89 ? -16.076 2.506 8.122 1.00 96.81 89 THR A N 1
ATOM 674 C CA . THR A 1 89 ? -16.808 2.955 6.926 1.00 96.81 89 THR A CA 1
ATOM 675 C C . THR A 1 89 ? -15.834 3.422 5.844 1.00 96.81 89 THR A C 1
ATOM 677 O O . THR A 1 89 ? -14.844 4.081 6.172 1.00 96.81 89 THR A O 1
ATOM 680 N N . GLY A 1 90 ? -16.143 3.249 4.553 1.00 96.62 90 GLY A N 1
ATOM 681 C CA . GLY A 1 90 ? -15.285 3.741 3.463 1.00 96.62 90 GLY A CA 1
ATOM 682 C C . GLY A 1 90 ? -14.900 5.228 3.565 1.00 96.62 90 GLY A C 1
ATOM 683 O O . GLY A 1 90 ? -13.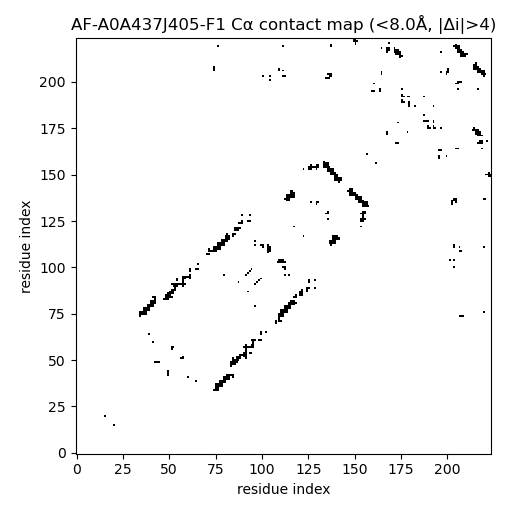784 5.624 3.230 1.00 96.62 90 GLY A O 1
ATOM 684 N N . SER A 1 91 ? -15.779 6.073 4.119 1.00 97.50 91 SER A N 1
ATOM 685 C CA . SER A 1 91 ? -15.495 7.494 4.373 1.00 97.50 91 SER A CA 1
ATOM 686 C C . SER A 1 91 ? -14.503 7.761 5.514 1.00 97.50 91 SER A C 1
ATOM 688 O O . SER A 1 91 ? -13.894 8.826 5.514 1.00 97.50 91 SER A O 1
ATOM 690 N N . PHE A 1 92 ? -14.339 6.836 6.464 1.00 97.94 92 PHE A N 1
ATOM 691 C CA . PHE A 1 92 ? -13.289 6.871 7.485 1.00 97.94 92 PHE A CA 1
ATOM 692 C C . PHE A 1 92 ? -11.971 6.402 6.868 1.00 97.94 92 PHE A C 1
ATOM 694 O O . PHE A 1 92 ? -10.974 7.118 6.935 1.00 97.94 92 PHE A O 1
ATOM 701 N N . LEU A 1 93 ? -11.997 5.241 6.201 1.00 98.38 93 LEU A N 1
ATOM 702 C CA . LEU A 1 93 ? -10.828 4.608 5.586 1.00 98.38 93 LEU A CA 1
ATOM 703 C C . LEU A 1 93 ? -10.157 5.529 4.562 1.00 98.38 93 LEU A C 1
ATOM 705 O O . LEU A 1 93 ? -8.939 5.680 4.563 1.00 98.38 93 LEU A O 1
ATOM 709 N N . ARG A 1 94 ? -10.950 6.231 3.746 1.00 98.00 94 ARG A N 1
ATOM 710 C CA . ARG A 1 94 ? -10.436 7.241 2.816 1.00 98.00 94 ARG A CA 1
ATOM 711 C C . ARG A 1 94 ? -9.632 8.337 3.516 1.00 98.00 94 ARG A C 1
ATOM 713 O O . ARG A 1 94 ? -8.573 8.710 3.032 1.00 98.00 94 ARG A O 1
ATOM 720 N N . GLU A 1 95 ? -10.142 8.894 4.608 1.00 98.38 95 GLU A N 1
ATOM 721 C CA . GLU A 1 95 ? -9.477 10.028 5.258 1.00 98.38 95 GLU A CA 1
ATOM 722 C C . GLU A 1 95 ? -8.278 9.557 6.084 1.00 98.38 95 GLU A C 1
ATOM 724 O O . GLU A 1 95 ? -7.221 10.169 6.015 1.00 98.38 95 GLU A O 1
ATOM 729 N N . ALA A 1 96 ? -8.424 8.462 6.834 1.00 98.12 96 ALA A N 1
ATOM 730 C CA . ALA A 1 96 ? -7.381 7.962 7.721 1.00 98.12 96 ALA A CA 1
ATOM 731 C C . ALA A 1 96 ? -6.296 7.186 6.961 1.00 98.12 96 ALA A C 1
ATOM 733 O O . ALA A 1 96 ? -5.144 7.604 6.940 1.00 98.12 96 ALA A O 1
ATOM 734 N N . VAL A 1 97 ? -6.657 6.077 6.307 1.00 98.25 97 VAL A N 1
ATOM 735 C CA . VAL A 1 97 ? -5.696 5.158 5.670 1.00 98.25 97 VAL A CA 1
ATOM 736 C C . VAL A 1 97 ? -5.058 5.810 4.449 1.00 98.25 97 VAL A C 1
ATOM 738 O O . VAL A 1 97 ? -3.835 5.907 4.353 1.00 98.25 97 VAL A O 1
ATOM 741 N N . MET A 1 98 ? -5.884 6.301 3.523 1.00 97.69 98 MET A N 1
ATOM 742 C CA . MET A 1 98 ? -5.371 6.863 2.270 1.00 97.69 98 MET A CA 1
ATOM 743 C C . MET A 1 98 ? -4.740 8.234 2.489 1.00 97.69 98 MET A C 1
ATOM 745 O O . MET A 1 98 ? -3.671 8.501 1.946 1.00 97.69 98 MET A O 1
ATOM 749 N N . GLY A 1 99 ? -5.337 9.062 3.353 1.00 97.44 99 GLY A N 1
ATOM 750 C CA . GLY A 1 99 ? -4.726 10.324 3.765 1.00 97.44 99 GLY A CA 1
ATOM 751 C C . GLY A 1 99 ? -3.356 10.126 4.417 1.00 97.44 99 GLY A C 1
ATOM 752 O O . GLY A 1 99 ? -2.438 10.898 4.144 1.00 97.44 99 GLY A O 1
ATOM 753 N N . PHE A 1 100 ? -3.174 9.064 5.212 1.00 97.75 100 PHE A N 1
ATOM 754 C CA . PHE A 1 100 ? -1.881 8.775 5.829 1.00 97.75 100 PHE A CA 1
ATOM 755 C C . PHE A 1 100 ? -0.854 8.270 4.814 1.00 97.75 100 PHE A C 1
ATOM 757 O O . PHE A 1 100 ? 0.280 8.743 4.815 1.00 97.75 100 PHE A O 1
ATOM 764 N N . ARG A 1 101 ? -1.251 7.392 3.883 1.00 96.88 101 ARG A N 1
ATOM 765 C CA . ARG A 1 101 ? -0.398 6.993 2.749 1.00 96.88 101 ARG A CA 1
ATOM 766 C C . ARG A 1 101 ? 0.107 8.205 1.971 1.00 96.88 101 ARG A C 1
ATOM 768 O O . ARG A 1 101 ? 1.304 8.304 1.695 1.00 96.88 101 ARG A O 1
ATOM 775 N N . ASP A 1 102 ? -0.791 9.124 1.638 1.00 95.31 102 ASP A N 1
ATOM 776 C CA . ASP A 1 102 ? -0.453 10.318 0.870 1.00 95.31 102 ASP A CA 1
ATOM 777 C C . ASP A 1 102 ? 0.460 11.259 1.679 1.00 95.31 102 ASP A C 1
ATOM 779 O O . ASP A 1 102 ? 1.418 11.811 1.132 1.00 95.31 102 ASP A O 1
ATOM 783 N N . PHE A 1 103 ? 0.240 11.385 2.995 1.00 95.19 103 PHE A N 1
ATOM 784 C CA . PHE A 1 103 ? 1.153 12.091 3.897 1.00 95.19 103 PHE A CA 1
ATOM 785 C C . PHE A 1 103 ? 2.554 11.464 3.908 1.00 95.19 103 PHE A C 1
ATOM 787 O O . PHE A 1 103 ? 3.525 12.170 3.645 1.00 95.19 103 PHE A O 1
ATOM 794 N N . CYS A 1 104 ? 2.677 10.155 4.154 1.00 93.94 104 CYS A N 1
ATOM 795 C CA . CYS A 1 104 ? 3.965 9.457 4.202 1.00 93.94 104 CYS A CA 1
ATOM 796 C C . CYS A 1 104 ? 4.751 9.637 2.901 1.00 93.94 104 CYS A C 1
ATOM 798 O O . CYS A 1 104 ? 5.945 9.934 2.922 1.00 93.94 104 CYS A O 1
ATOM 800 N N . ARG A 1 105 ? 4.064 9.541 1.760 1.00 89.06 105 ARG A N 1
ATOM 801 C CA . ARG A 1 105 ? 4.653 9.763 0.438 1.00 89.06 105 ARG A CA 1
ATOM 802 C C . ARG A 1 105 ? 5.183 11.188 0.254 1.00 89.06 105 ARG A C 1
ATOM 804 O O . ARG A 1 105 ? 6.261 11.351 -0.312 1.00 89.06 105 ARG A O 1
ATOM 811 N N . ASN A 1 106 ? 4.437 12.199 0.692 1.00 86.94 106 ASN A N 1
ATOM 812 C CA . ASN A 1 106 ? 4.790 13.601 0.455 1.00 86.94 106 ASN A CA 1
ATOM 813 C C . ASN A 1 106 ? 5.785 14.159 1.484 1.00 86.94 106 ASN A C 1
ATOM 815 O O . ASN A 1 106 ? 6.578 15.033 1.141 1.00 86.94 106 ASN A O 1
ATOM 819 N N . ALA A 1 107 ? 5.739 13.681 2.730 1.00 81.06 107 ALA A N 1
ATOM 820 C CA . ALA A 1 107 ? 6.541 14.209 3.830 1.00 81.06 107 ALA A CA 1
ATOM 821 C C . ALA A 1 107 ? 7.892 13.496 3.996 1.00 81.06 107 ALA A C 1
ATOM 823 O O . ALA A 1 107 ? 8.899 14.166 4.215 1.00 81.06 107 ALA A O 1
ATOM 824 N N . THR A 1 108 ? 7.931 12.159 3.900 1.00 71.75 108 THR A N 1
ATOM 825 C CA . THR A 1 108 ? 9.154 11.372 4.167 1.00 71.75 108 THR A CA 1
ATOM 826 C C . THR A 1 108 ? 9.615 10.555 2.963 1.00 71.75 108 THR A C 1
ATOM 828 O O . THR A 1 108 ? 10.814 10.381 2.767 1.00 71.75 108 THR A O 1
ATOM 831 N N . GLY A 1 109 ? 8.687 10.039 2.151 1.00 81.44 109 GLY A N 1
ATOM 832 C CA . GLY A 1 109 ? 8.966 9.169 1.002 1.00 81.44 109 GLY A CA 1
ATOM 833 C C . GLY A 1 109 ? 9.518 7.781 1.361 1.00 81.44 109 GLY A C 1
ATOM 834 O O . GLY A 1 109 ? 9.720 6.964 0.466 1.00 81.44 109 GLY A O 1
ATOM 835 N N . MET A 1 110 ? 9.749 7.513 2.649 1.00 90.31 110 MET A N 1
ATOM 836 C CA . MET A 1 110 ? 10.392 6.298 3.159 1.00 90.31 110 MET A CA 1
ATOM 837 C C . MET A 1 110 ? 9.480 5.469 4.067 1.00 90.31 110 MET A C 1
ATOM 839 O O . MET A 1 110 ? 9.848 4.364 4.438 1.00 90.31 110 MET A O 1
ATOM 843 N N . ILE A 1 111 ? 8.287 5.961 4.407 1.00 94.19 111 ILE A N 1
ATOM 844 C CA . ILE A 1 111 ? 7.304 5.202 5.187 1.00 94.19 111 ILE A CA 1
ATOM 845 C C . ILE A 1 111 ? 6.261 4.619 4.238 1.00 94.19 111 ILE A C 1
ATOM 847 O O . ILE A 1 111 ? 5.684 5.343 3.424 1.00 94.19 111 ILE A O 1
ATOM 851 N N . TYR A 1 112 ? 6.002 3.320 4.368 1.00 95.88 112 TYR A N 1
ATOM 852 C CA . TYR A 1 112 ? 5.088 2.565 3.517 1.00 95.88 112 TYR A CA 1
ATOM 853 C C . TYR A 1 112 ? 3.949 1.988 4.365 1.00 95.88 112 TYR A C 1
ATOM 855 O O . TYR A 1 112 ? 4.133 0.949 5.005 1.00 95.88 112 TYR A O 1
ATOM 863 N N . PRO A 1 113 ? 2.781 2.656 4.410 1.00 97.06 113 PRO A N 1
ATOM 864 C CA . PRO A 1 113 ? 1.640 2.147 5.155 1.00 97.06 113 PRO A CA 1
ATOM 865 C C . PRO A 1 113 ? 1.097 0.834 4.587 1.00 97.06 113 PRO A C 1
ATOM 867 O O . PRO A 1 113 ? 0.899 0.704 3.378 1.00 97.06 113 PRO A O 1
ATOM 870 N N . VAL A 1 114 ? 0.821 -0.110 5.482 1.00 97.94 114 VAL A N 1
ATOM 871 C CA . VAL A 1 114 ? 0.241 -1.427 5.202 1.00 97.94 114 VAL A CA 1
ATOM 872 C C . VAL A 1 114 ? -0.960 -1.622 6.118 1.00 97.94 114 VAL A C 1
ATOM 874 O O . VAL A 1 114 ? -0.882 -1.347 7.313 1.00 97.94 114 VAL A O 1
ATOM 877 N N . VAL A 1 115 ? -2.077 -2.099 5.578 1.00 98.50 115 VAL A N 1
ATOM 878 C CA . VAL A 1 115 ? -3.267 -2.428 6.372 1.00 98.50 115 VAL A CA 1
ATOM 879 C C . VAL A 1 115 ? -3.038 -3.764 7.077 1.00 98.50 115 VAL A C 1
ATOM 881 O O . VAL A 1 115 ? -2.912 -4.796 6.431 1.00 98.50 115 VAL A O 1
ATOM 884 N N . ALA A 1 116 ? -2.983 -3.766 8.402 1.00 98.31 116 ALA A N 1
ATOM 885 C CA . ALA A 1 116 ? -2.779 -4.975 9.190 1.00 98.31 116 ALA A CA 1
ATOM 886 C C . ALA A 1 116 ? -4.071 -5.395 9.893 1.00 98.31 116 ALA A C 1
ATOM 888 O O . ALA A 1 116 ? -4.812 -4.551 10.391 1.00 98.31 116 ALA A O 1
ATOM 889 N N . ASN A 1 117 ? -4.321 -6.705 9.953 1.00 97.56 117 ASN A N 1
ATOM 890 C CA . ASN A 1 117 ? -5.391 -7.324 10.747 1.00 97.56 117 ASN A CA 1
ATOM 891 C C . ASN A 1 117 ? -6.805 -6.773 10.474 1.00 97.56 117 ASN A C 1
ATOM 893 O O . ASN A 1 117 ? -7.675 -6.827 11.340 1.00 97.56 117 ASN A O 1
ATOM 897 N N . ALA A 1 118 ? -7.053 -6.249 9.272 1.00 97.69 118 ALA A N 1
ATOM 898 C CA . ALA A 1 118 ? -8.392 -5.850 8.863 1.00 97.69 118 ALA A CA 1
ATOM 899 C C . ALA A 1 118 ? -9.273 -7.086 8.641 1.00 97.69 118 ALA A C 1
ATOM 901 O O . ALA A 1 118 ? -8.863 -8.060 8.006 1.00 97.69 118 ALA A O 1
ATOM 902 N N . ASN A 1 119 ? -10.501 -7.040 9.157 1.00 96.88 119 ASN A N 1
ATOM 903 C CA . ASN A 1 119 ? -11.497 -8.066 8.872 1.00 96.88 119 ASN A CA 1
ATOM 904 C C . ASN A 1 119 ? -12.057 -7.917 7.441 1.00 96.88 119 ASN A C 1
ATOM 906 O O . ASN A 1 119 ? -11.907 -6.873 6.806 1.00 96.88 119 ASN A O 1
ATOM 910 N N . ALA A 1 120 ? -12.755 -8.945 6.950 1.00 97.12 120 ALA A N 1
ATOM 911 C CA . ALA A 1 120 ? -13.265 -8.986 5.575 1.00 97.12 120 ALA A CA 1
ATOM 912 C C . ALA A 1 120 ? -14.176 -7.797 5.207 1.00 97.12 120 ALA A C 1
ATOM 914 O O . ALA A 1 120 ? -14.140 -7.327 4.072 1.00 97.12 120 ALA A O 1
ATOM 915 N N . THR A 1 121 ? -14.964 -7.284 6.156 1.00 96.62 121 THR A N 1
ATOM 916 C CA . THR A 1 121 ? -15.836 -6.120 5.937 1.00 96.62 121 THR A CA 1
ATOM 917 C C . THR A 1 121 ? -15.011 -4.860 5.679 1.00 96.62 121 THR A C 1
ATOM 919 O O . THR A 1 121 ? -15.290 -4.118 4.741 1.00 96.62 121 THR A O 1
ATOM 922 N N . ILE A 1 122 ? -13.969 -4.631 6.483 1.00 98.06 122 ILE A N 1
ATOM 923 C CA . ILE A 1 122 ? -13.065 -3.481 6.339 1.00 98.06 122 ILE A CA 1
ATOM 924 C C . ILE A 1 122 ? -12.271 -3.581 5.033 1.00 98.06 122 ILE A C 1
ATOM 926 O O . ILE A 1 122 ? -12.115 -2.584 4.324 1.00 98.06 122 ILE A O 1
ATOM 930 N N . GLU A 1 123 ? -11.788 -4.780 4.697 1.00 98.38 123 GLU A N 1
ATOM 931 C CA . GLU A 1 123 ? -11.055 -5.008 3.451 1.00 98.38 123 GLU A CA 1
ATOM 932 C C . GLU A 1 123 ? -11.913 -4.753 2.219 1.00 98.38 123 GLU A C 1
ATOM 934 O O . GLU A 1 123 ? -11.443 -4.094 1.294 1.00 98.38 123 GLU A O 1
ATOM 939 N N . GLU A 1 124 ? -13.165 -5.215 2.203 1.00 97.88 124 GLU A N 1
ATOM 940 C CA . GLU A 1 124 ? -14.045 -5.021 1.049 1.00 97.88 124 GLU A CA 1
ATOM 941 C C . GLU A 1 124 ? -14.473 -3.555 0.885 1.00 97.88 124 GLU A C 1
ATOM 943 O O . GLU A 1 124 ? -14.498 -3.048 -0.241 1.00 97.88 124 GLU A O 1
ATOM 948 N N . GLU A 1 125 ? -14.729 -2.838 1.985 1.00 97.62 125 GLU A N 1
ATOM 949 C CA . GLU A 1 125 ? -14.980 -1.389 1.965 1.00 97.62 125 GLU A CA 1
ATOM 950 C C . GLU A 1 125 ? -13.791 -0.626 1.359 1.00 97.62 125 GLU A C 1
ATOM 952 O O . GLU A 1 125 ? -13.960 0.218 0.468 1.00 97.62 125 GLU A O 1
ATOM 957 N N . LEU A 1 126 ? -12.567 -0.945 1.797 1.00 98.25 126 LEU A N 1
ATOM 958 C CA . LEU A 1 126 ? -11.357 -0.310 1.281 1.00 98.25 126 LEU A CA 1
ATOM 959 C C . LEU A 1 126 ? -11.083 -0.702 -0.176 1.00 98.25 126 LEU A C 1
ATOM 961 O O . LEU A 1 126 ? -10.800 0.163 -1.005 1.00 98.25 126 LEU A O 1
ATOM 965 N N . ALA A 1 127 ? -11.200 -1.986 -0.512 1.00 98.19 127 ALA A N 1
ATOM 966 C CA . ALA A 1 127 ? -10.975 -2.485 -1.861 1.00 98.19 127 ALA A CA 1
ATOM 967 C C . ALA A 1 127 ? -11.967 -1.868 -2.855 1.00 98.19 127 ALA A C 1
ATOM 969 O O . ALA A 1 127 ? -11.553 -1.421 -3.923 1.00 98.19 127 ALA A O 1
ATOM 970 N N . THR A 1 128 ? -13.249 -1.756 -2.496 1.00 97.19 128 THR A N 1
ATOM 971 C CA . THR A 1 128 ? -14.267 -1.093 -3.328 1.00 97.19 128 THR A CA 1
ATOM 972 C C . THR A 1 128 ? -13.902 0.363 -3.610 1.00 97.19 128 THR A C 1
ATOM 974 O O . THR A 1 128 ? -13.950 0.803 -4.763 1.00 97.19 128 THR A O 1
ATOM 977 N N . TYR A 1 129 ? -13.470 1.105 -2.586 1.00 96.38 129 TYR A N 1
ATOM 978 C CA . TYR A 1 129 ? -12.998 2.480 -2.755 1.00 96.38 129 TYR A CA 1
ATOM 979 C C . TYR A 1 129 ? -11.783 2.576 -3.697 1.00 96.38 129 TYR A C 1
ATOM 981 O O . TYR A 1 129 ? -11.725 3.468 -4.549 1.00 96.38 129 TYR A O 1
ATOM 989 N N . LEU A 1 130 ? -10.823 1.659 -3.550 1.00 97.56 130 LEU A N 1
ATOM 990 C CA . LEU A 1 130 ? -9.573 1.629 -4.309 1.00 97.56 130 LEU A CA 1
ATOM 991 C C . LEU A 1 130 ? -9.775 1.245 -5.784 1.00 97.56 130 LEU A C 1
ATOM 993 O O . LEU A 1 130 ? -9.240 1.924 -6.662 1.00 97.56 130 LEU A O 1
ATOM 997 N N . ARG A 1 131 ? -10.603 0.230 -6.076 1.00 96.12 131 ARG A N 1
ATOM 998 C CA . ARG A 1 131 ? -10.950 -0.185 -7.452 1.00 96.12 131 ARG A CA 1
ATOM 999 C C . ARG A 1 131 ? -11.545 0.978 -8.248 1.00 96.12 131 ARG A C 1
ATOM 1001 O O . ARG A 1 131 ? -11.114 1.258 -9.362 1.00 96.12 131 ARG A O 1
ATOM 1008 N N . GLY A 1 132 ? -12.443 1.755 -7.632 1.00 93.62 132 GLY A N 1
ATOM 1009 C CA . GLY A 1 132 ? -13.032 2.953 -8.248 1.00 93.62 132 GLY A CA 1
ATOM 1010 C C . GLY A 1 132 ? -12.026 4.054 -8.624 1.00 93.62 132 GLY A C 1
ATOM 1011 O O . GLY A 1 132 ? -12.387 5.002 -9.318 1.00 93.62 132 GLY A O 1
ATOM 1012 N N . ARG A 1 133 ? -10.768 3.948 -8.176 1.00 92.75 133 ARG A N 1
ATOM 1013 C CA . ARG A 1 133 ? -9.666 4.871 -8.483 1.00 92.75 133 ARG A CA 1
ATOM 1014 C C . ARG A 1 133 ? -8.508 4.218 -9.238 1.00 92.75 133 ARG A C 1
ATOM 1016 O O . ARG A 1 133 ? -7.496 4.889 -9.440 1.00 92.75 133 ARG A O 1
ATOM 1023 N N . ASN A 1 134 ? -8.649 2.955 -9.657 1.00 93.75 134 ASN A N 1
ATOM 1024 C CA . ASN A 1 134 ? -7.547 2.144 -10.180 1.00 93.75 134 ASN A CA 1
ATOM 1025 C C . ASN A 1 134 ? -6.327 2.239 -9.249 1.00 93.75 134 ASN A C 1
ATOM 1027 O O . ASN A 1 134 ? -5.234 2.622 -9.670 1.00 93.75 134 ASN A O 1
ATOM 1031 N N . ASP A 1 135 ? -6.553 2.051 -7.947 1.00 96.06 135 ASP A N 1
ATOM 1032 C CA . ASP A 1 135 ? -5.555 2.202 -6.894 1.00 96.06 135 ASP A CA 1
ATOM 1033 C C . ASP A 1 135 ? -5.440 0.945 -6.037 1.00 96.06 135 ASP A C 1
ATOM 1035 O O . ASP A 1 135 ? -6.296 0.064 -6.096 1.00 96.06 135 ASP A O 1
ATOM 1039 N N . ALA A 1 136 ? -4.364 0.860 -5.257 1.00 97.12 136 ALA A N 1
ATOM 1040 C CA . ALA A 1 136 ? -4.065 -0.315 -4.460 1.00 97.12 136 ALA A CA 1
ATOM 1041 C C . ALA A 1 136 ? -3.336 0.026 -3.157 1.00 97.12 136 ALA A C 1
ATOM 1043 O O . ALA A 1 136 ? -2.656 1.052 -3.051 1.00 97.12 136 ALA A O 1
ATOM 1044 N N . ILE A 1 137 ? -3.461 -0.866 -2.176 1.00 97.81 137 ILE A N 1
ATOM 1045 C CA . ILE A 1 137 ? -2.684 -0.846 -0.935 1.00 97.81 137 ILE A CA 1
ATOM 1046 C C . ILE A 1 137 ? -2.358 -2.277 -0.496 1.00 97.81 137 ILE A C 1
ATOM 1048 O O . ILE A 1 137 ? -3.119 -3.207 -0.767 1.00 97.81 137 ILE A O 1
ATOM 1052 N N . TRP A 1 138 ? -1.223 -2.453 0.176 1.00 97.81 138 TRP A N 1
ATOM 1053 C CA . TRP A 1 138 ? -0.866 -3.723 0.795 1.00 97.81 138 TRP A CA 1
ATOM 1054 C C . TRP A 1 138 ? -1.688 -3.960 2.060 1.00 97.81 138 TRP A C 1
ATOM 1056 O O . TRP A 1 138 ? -1.915 -3.034 2.844 1.00 97.81 138 TRP A O 1
ATOM 1066 N N . ALA A 1 139 ? -2.083 -5.212 2.265 1.00 98.12 139 ALA A N 1
ATOM 1067 C CA . ALA A 1 139 ? -2.686 -5.698 3.490 1.00 98.12 139 ALA A CA 1
ATOM 1068 C C . ALA A 1 139 ? -2.032 -7.003 3.953 1.00 98.12 139 ALA A C 1
ATOM 1070 O O . ALA A 1 139 ? -1.519 -7.773 3.140 1.00 98.12 139 ALA A O 1
ATOM 1071 N N . CYS A 1 140 ? -2.055 -7.261 5.257 1.00 97.94 140 CYS A N 1
ATOM 1072 C CA . CYS A 1 140 ? -1.496 -8.465 5.858 1.00 97.94 140 CYS A CA 1
ATOM 1073 C C . CYS A 1 140 ? -2.175 -8.808 7.190 1.00 97.94 140 CYS A C 1
ATOM 1075 O O . CYS A 1 140 ? -2.985 -8.047 7.723 1.00 97.94 140 CYS A O 1
ATOM 1077 N N . ALA A 1 141 ? -1.835 -9.970 7.734 1.00 96.94 141 ALA A N 1
ATOM 1078 C CA . ALA A 1 141 ? -1.977 -10.256 9.155 1.00 96.94 141 ALA A CA 1
ATOM 1079 C C . ALA A 1 141 ? -0.638 -9.998 9.864 1.00 96.94 141 ALA A C 1
ATOM 1081 O O . ALA A 1 141 ? 0.409 -9.956 9.216 1.00 96.94 141 ALA A O 1
ATOM 1082 N N . LEU A 1 142 ? -0.672 -9.818 11.180 1.00 95.25 142 LEU A N 1
ATOM 1083 C CA . LEU A 1 142 ? 0.513 -9.837 12.037 1.00 95.25 142 LEU A CA 1
ATOM 1084 C C . LEU A 1 142 ? 0.434 -11.063 12.948 1.00 95.25 142 LEU A C 1
ATOM 1086 O O . LEU A 1 142 ? -0.634 -11.347 13.493 1.00 95.25 142 LEU A O 1
ATOM 1090 N N . ASP A 1 143 ? 1.535 -11.795 13.096 1.00 92.38 143 ASP A N 1
ATOM 1091 C CA . ASP A 1 143 ? 1.629 -12.892 14.064 1.00 92.38 143 ASP A CA 1
ATOM 1092 C C . ASP A 1 143 ? 1.887 -12.385 15.500 1.00 92.38 143 ASP A C 1
ATOM 1094 O O . ASP A 1 143 ? 1.839 -11.181 15.777 1.00 92.38 143 ASP A O 1
ATOM 1098 N N . ALA A 1 144 ? 2.102 -13.311 16.442 1.00 87.31 144 ALA A N 1
ATOM 1099 C CA . ALA A 1 144 ? 2.309 -12.985 17.854 1.00 87.31 144 ALA A CA 1
ATOM 1100 C C . ALA A 1 144 ? 3.604 -12.189 18.091 1.00 87.31 144 ALA A C 1
ATOM 1102 O O . ALA A 1 144 ? 3.678 -11.385 19.022 1.00 87.31 144 ALA A O 1
ATOM 1103 N N . GLU A 1 145 ? 4.596 -12.380 17.226 1.00 86.81 145 GLU A N 1
ATOM 1104 C CA . GLU A 1 145 ? 5.878 -11.685 17.216 1.00 86.81 145 GLU A CA 1
ATOM 1105 C C . GLU A 1 145 ? 5.802 -10.336 16.476 1.00 86.81 145 GLU A C 1
ATOM 1107 O O . GLU A 1 145 ? 6.743 -9.543 16.520 1.00 86.81 145 GLU A O 1
ATOM 1112 N N . GLY A 1 146 ? 4.664 -10.037 15.840 1.00 86.19 146 GLY A N 1
ATOM 1113 C CA . GLY A 1 146 ? 4.438 -8.814 15.076 1.00 86.19 146 GLY A CA 1
ATOM 1114 C C . GLY A 1 146 ? 5.011 -8.856 13.660 1.00 86.19 146 GLY A C 1
ATOM 1115 O O . GLY A 1 146 ? 5.067 -7.812 13.009 1.00 86.19 146 GLY A O 1
ATOM 1116 N N . ALA A 1 147 ? 5.421 -10.027 13.170 1.00 90.00 147 ALA A N 1
ATOM 1117 C CA . ALA A 1 147 ? 5.862 -10.209 11.799 1.00 90.00 147 ALA A CA 1
ATOM 1118 C C . ALA A 1 147 ? 4.662 -10.324 10.850 1.00 90.00 147 ALA A C 1
ATOM 1120 O O . ALA A 1 147 ? 3.601 -10.866 11.176 1.00 90.00 147 ALA A O 1
ATOM 1121 N N . ALA A 1 148 ? 4.824 -9.777 9.646 1.00 93.50 148 ALA A N 1
ATOM 1122 C CA . ALA A 1 148 ? 3.763 -9.764 8.656 1.00 93.50 148 ALA A CA 1
ATOM 1123 C C . ALA A 1 148 ? 3.575 -11.137 8.001 1.00 93.50 148 ALA A C 1
ATOM 1125 O O . ALA A 1 148 ? 4.518 -11.746 7.499 1.00 93.50 148 ALA A O 1
ATOM 1126 N N . THR A 1 149 ? 2.326 -11.588 7.938 1.00 94.6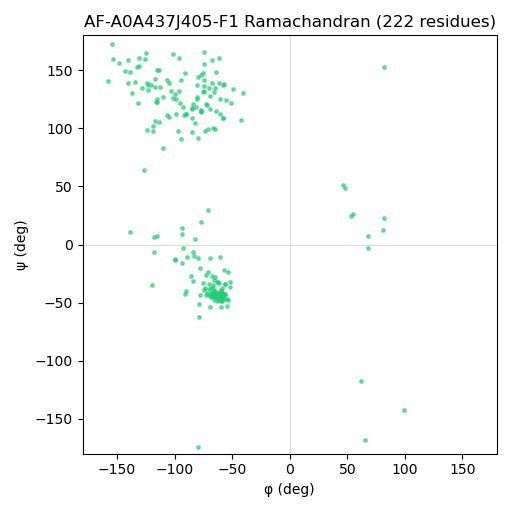2 149 THR A N 1
ATOM 1127 C CA . THR A 1 149 ? 1.916 -12.858 7.333 1.00 94.62 149 THR A CA 1
ATOM 1128 C C . THR A 1 149 ? 0.745 -12.646 6.371 1.00 94.62 149 THR A C 1
ATOM 1130 O O . THR A 1 149 ? 0.060 -11.623 6.411 1.00 94.62 149 THR A O 1
ATOM 1133 N N . ALA A 1 150 ? 0.520 -13.601 5.462 1.00 94.62 150 ALA A N 1
ATOM 1134 C CA . ALA A 1 150 ? -0.550 -13.548 4.454 1.00 94.62 150 ALA A CA 1
ATOM 1135 C C . ALA A 1 150 ? -0.673 -12.194 3.698 1.00 94.62 150 ALA A C 1
ATOM 1137 O O . ALA A 1 150 ? -1.769 -11.617 3.640 1.00 94.62 150 ALA A O 1
ATOM 1138 N N . PRO A 1 151 ? 0.431 -11.661 3.138 1.00 95.62 151 PRO A N 1
ATOM 1139 C CA . PRO A 1 151 ? 0.403 -10.415 2.381 1.00 95.62 151 PRO A CA 1
ATOM 1140 C C . PRO A 1 151 ? -0.494 -10.540 1.149 1.00 95.62 151 PRO A C 1
ATOM 1142 O O . PRO A 1 151 ? -0.492 -11.554 0.453 1.00 95.62 151 PRO A O 1
ATOM 1145 N N . ARG A 1 152 ? -1.266 -9.490 0.879 1.00 95.56 152 ARG A N 1
ATOM 1146 C CA . ARG A 1 152 ? -2.203 -9.403 -0.244 1.00 95.56 152 ARG A CA 1
ATOM 1147 C C . ARG A 1 152 ? -2.422 -7.953 -0.652 1.00 95.56 152 ARG A C 1
ATOM 1149 O O . ARG A 1 152 ? -2.185 -7.034 0.127 1.00 95.56 152 ARG A O 1
ATOM 1156 N N . ILE A 1 153 ? -2.890 -7.751 -1.877 1.00 96.44 153 ILE A N 1
ATOM 1157 C CA . ILE A 1 153 ? -3.180 -6.421 -2.415 1.00 96.44 153 ILE A CA 1
ATOM 1158 C C . ILE A 1 153 ? -4.689 -6.186 -2.356 1.00 96.44 153 ILE A C 1
ATOM 1160 O O . ILE A 1 153 ? -5.462 -6.983 -2.886 1.00 96.44 153 ILE A O 1
ATOM 1164 N N . LEU A 1 154 ? -5.100 -5.079 -1.738 1.00 97.62 154 LEU A N 1
ATOM 1165 C CA . LEU A 1 154 ? -6.469 -4.573 -1.805 1.00 97.62 154 LEU A CA 1
ATOM 1166 C C . LEU A 1 154 ? -6.570 -3.539 -2.928 1.00 97.62 154 LEU A C 1
ATOM 1168 O O . LEU A 1 154 ? -5.662 -2.724 -3.094 1.00 97.62 154 LEU A O 1
ATOM 1172 N N . GLY A 1 155 ? -7.684 -3.538 -3.661 1.00 96.31 155 GLY A N 1
ATOM 1173 C CA . GLY A 1 155 ? -7.915 -2.632 -4.790 1.00 96.31 155 GLY A CA 1
ATOM 1174 C C . GLY A 1 155 ? -7.649 -3.280 -6.147 1.00 96.31 155 GLY A C 1
ATOM 1175 O O . GLY A 1 155 ? -7.991 -4.444 -6.352 1.00 96.31 155 GLY A O 1
ATOM 1176 N N . GLU A 1 156 ? -7.086 -2.512 -7.081 1.00 93.56 156 GLU A N 1
ATOM 1177 C CA . GLU A 1 156 ? -6.796 -2.960 -8.443 1.00 93.56 156 GLU A CA 1
ATOM 1178 C C . GLU A 1 156 ? -5.452 -2.420 -8.940 1.00 93.56 156 GLU A C 1
ATOM 1180 O O . GLU A 1 156 ? -5.091 -1.260 -8.729 1.00 93.56 156 GLU A O 1
ATOM 1185 N N . LEU A 1 157 ? -4.716 -3.290 -9.626 1.00 93.62 157 LEU A N 1
ATOM 1186 C CA . LEU A 1 157 ? -3.557 -2.942 -10.434 1.00 93.62 157 LEU A CA 1
ATOM 1187 C C . LEU A 1 157 ? -3.830 -3.442 -11.848 1.00 93.62 157 LEU A C 1
ATOM 1189 O O . LEU A 1 157 ? -4.291 -4.571 -12.022 1.00 93.62 157 LEU A O 1
ATOM 1193 N N . ASP A 1 158 ? -3.504 -2.636 -12.858 1.00 92.50 158 ASP A N 1
ATOM 1194 C CA . ASP A 1 158 ? -3.594 -3.107 -14.238 1.00 92.50 158 ASP A CA 1
ATOM 1195 C C . ASP A 1 158 ? -2.652 -4.301 -14.487 1.00 92.50 158 ASP A C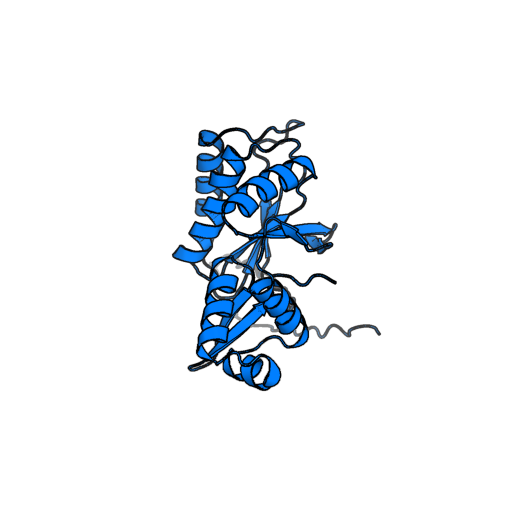 1
ATOM 1197 O O . ASP A 1 158 ? -1.686 -4.534 -13.753 1.00 92.50 158 ASP A O 1
ATOM 1201 N N . ALA A 1 159 ? -2.918 -5.065 -15.548 1.00 90.94 159 ALA A N 1
ATOM 1202 C CA . ALA A 1 159 ? -2.156 -6.274 -15.858 1.00 90.94 159 ALA A CA 1
ATOM 1203 C C . ALA A 1 159 ? -0.644 -6.016 -15.993 1.00 90.94 159 ALA A C 1
ATOM 1205 O O . ALA A 1 159 ? 0.162 -6.857 -15.599 1.00 90.94 159 ALA A O 1
ATOM 1206 N N . GLY A 1 160 ? -0.251 -4.847 -16.510 1.00 91.44 160 GLY A N 1
ATOM 1207 C CA . GLY A 1 160 ? 1.152 -4.469 -16.640 1.00 91.44 160 GLY A CA 1
ATOM 1208 C C . GLY A 1 160 ? 1.788 -4.109 -15.299 1.00 91.44 160 GLY A C 1
ATOM 1209 O O . GLY A 1 160 ? 2.948 -4.438 -15.067 1.00 91.44 160 GLY A O 1
ATOM 1210 N N . GLN A 1 161 ? 1.050 -3.458 -14.402 1.00 93.81 161 GLN A N 1
ATOM 1211 C CA . GLN A 1 161 ? 1.476 -3.174 -13.032 1.00 93.81 161 GLN A CA 1
ATOM 1212 C C . GLN A 1 161 ? 1.630 -4.465 -12.222 1.00 93.81 161 GLN A C 1
ATOM 1214 O O . GLN A 1 161 ? 2.678 -4.674 -11.611 1.00 93.81 161 GLN A O 1
ATOM 1219 N N . MET A 1 162 ? 0.643 -5.362 -12.283 1.00 93.00 162 MET A N 1
ATOM 1220 C CA . MET A 1 162 ? 0.684 -6.651 -11.590 1.00 93.00 162 MET A CA 1
ATOM 1221 C C . MET A 1 162 ? 1.851 -7.522 -12.072 1.00 93.00 162 MET A C 1
ATOM 1223 O O . MET A 1 162 ? 2.638 -8.004 -11.257 1.00 93.00 162 MET A O 1
ATOM 1227 N N . SER A 1 163 ? 2.036 -7.662 -13.392 1.00 92.00 163 SER A N 1
ATOM 1228 C CA . SER A 1 163 ? 3.156 -8.439 -13.941 1.00 92.00 163 SER A CA 1
ATOM 1229 C C . SER A 1 163 ? 4.513 -7.840 -13.560 1.00 92.00 163 SER A C 1
ATOM 1231 O O . SER A 1 163 ? 5.488 -8.564 -13.375 1.00 92.00 163 SER A O 1
ATOM 1233 N N . THR A 1 164 ? 4.585 -6.511 -13.429 1.00 93.38 164 THR A N 1
ATOM 1234 C CA . THR A 1 164 ? 5.801 -5.809 -13.004 1.00 93.38 164 THR A CA 1
ATOM 1235 C C . THR A 1 164 ? 6.128 -6.105 -11.541 1.00 93.38 164 THR A C 1
ATOM 1237 O O . THR A 1 164 ? 7.280 -6.406 -11.248 1.00 93.38 164 THR A O 1
ATOM 1240 N N . ILE A 1 165 ? 5.143 -6.078 -10.633 1.00 92.88 165 ILE A N 1
ATOM 1241 C CA . ILE A 1 165 ? 5.356 -6.460 -9.225 1.00 92.88 165 ILE A CA 1
ATOM 1242 C C . ILE A 1 165 ? 5.864 -7.900 -9.128 1.00 92.88 165 ILE A C 1
ATOM 1244 O O . ILE A 1 165 ? 6.866 -8.140 -8.460 1.00 92.88 165 ILE A O 1
ATOM 1248 N N . GLN A 1 166 ? 5.219 -8.839 -9.825 1.00 91.50 166 GLN A N 1
ATOM 1249 C CA . GLN A 1 166 ? 5.612 -10.253 -9.811 1.00 91.50 166 GLN A CA 1
ATOM 1250 C C . GLN A 1 166 ? 7.046 -10.460 -10.309 1.00 91.50 166 GLN A C 1
ATOM 1252 O O . GLN A 1 166 ? 7.795 -11.252 -9.744 1.00 91.50 166 GLN A O 1
ATOM 1257 N N . LEU A 1 167 ? 7.445 -9.726 -11.350 1.00 92.19 167 LEU A N 1
ATOM 1258 C CA . LEU A 1 167 ? 8.807 -9.774 -11.868 1.00 92.19 167 LEU A CA 1
ATOM 1259 C C . LEU A 1 167 ? 9.818 -9.188 -10.873 1.00 92.19 167 LEU A C 1
ATOM 1261 O O . LEU A 1 167 ? 10.893 -9.751 -10.687 1.00 92.19 167 LEU A O 1
ATOM 1265 N N . ILE A 1 168 ? 9.483 -8.071 -10.224 1.00 93.81 168 ILE A N 1
ATOM 1266 C CA . ILE A 1 168 ? 10.359 -7.436 -9.232 1.00 93.81 168 ILE A CA 1
ATOM 1267 C C . ILE A 1 168 ? 10.541 -8.340 -8.013 1.00 93.81 168 ILE A C 1
ATOM 1269 O O . ILE A 1 168 ? 11.670 -8.469 -7.553 1.00 93.81 168 ILE A O 1
ATOM 1273 N N . ALA A 1 169 ? 9.490 -9.019 -7.546 1.00 91.50 169 ALA A N 1
ATOM 1274 C CA . ALA A 1 169 ? 9.568 -9.973 -6.436 1.00 91.50 169 ALA A CA 1
ATOM 1275 C C . ALA A 1 169 ? 10.586 -11.109 -6.673 1.00 91.50 169 ALA A C 1
ATOM 1277 O O . ALA A 1 169 ? 11.090 -11.691 -5.726 1.00 91.50 169 ALA A O 1
ATOM 1278 N N . GLN A 1 170 ? 10.948 -11.401 -7.925 1.00 92.38 170 GLN A N 1
ATOM 1279 C CA . GLN A 1 170 ? 11.925 -12.446 -8.261 1.00 92.38 170 GLN A CA 1
ATOM 1280 C C . GLN A 1 170 ? 13.362 -11.925 -8.418 1.00 92.38 170 GLN A C 1
ATOM 1282 O O . GLN A 1 170 ? 14.301 -12.720 -8.456 1.00 92.38 170 GLN A O 1
ATOM 1287 N N . HIS A 1 171 ? 13.551 -10.609 -8.561 1.00 92.62 171 HIS A N 1
ATOM 1288 C CA . HIS A 1 171 ? 14.828 -10.026 -8.994 1.00 92.62 171 HIS A CA 1
ATOM 1289 C C . HIS A 1 171 ? 15.244 -8.758 -8.232 1.00 92.62 171 HIS A C 1
ATOM 1291 O O . HIS A 1 171 ? 16.165 -8.070 -8.666 1.00 92.62 171 HIS A O 1
ATOM 1297 N N . HIS A 1 172 ? 14.575 -8.412 -7.132 1.00 91.19 172 HIS A N 1
ATOM 1298 C CA . HIS A 1 172 ? 14.880 -7.206 -6.362 1.00 91.19 172 HIS A CA 1
ATOM 1299 C C . HIS A 1 172 ? 16.173 -7.332 -5.526 1.00 91.19 172 HIS A C 1
ATOM 1301 O O . HIS A 1 172 ? 16.547 -8.434 -5.125 1.00 91.19 172 HIS A O 1
ATOM 1307 N N . PRO A 1 173 ? 16.839 -6.208 -5.197 1.00 93.94 173 PRO A N 1
ATOM 1308 C CA . PRO A 1 173 ? 16.576 -4.858 -5.700 1.00 93.94 173 PRO A CA 1
ATOM 1309 C C . PRO A 1 173 ? 16.914 -4.729 -7.196 1.00 93.94 173 PRO A C 1
ATOM 1311 O O . PRO A 1 173 ? 17.937 -5.237 -7.643 1.00 93.94 173 PRO A O 1
ATOM 1314 N N . ILE A 1 174 ? 16.074 -4.029 -7.969 1.00 95.12 174 ILE A N 1
ATOM 1315 C CA . ILE A 1 174 ? 16.240 -3.918 -9.431 1.00 95.12 174 ILE A CA 1
ATOM 1316 C C . ILE A 1 174 ? 15.975 -2.510 -9.969 1.00 95.12 174 ILE A C 1
ATOM 1318 O O . ILE A 1 174 ? 15.134 -1.775 -9.451 1.00 95.12 174 ILE A O 1
ATOM 1322 N N . SER A 1 175 ? 16.671 -2.127 -11.039 1.00 94.44 175 SER A N 1
ATOM 1323 C CA . SER A 1 175 ? 16.461 -0.870 -11.766 1.00 94.44 175 SER A CA 1
ATOM 1324 C C . SER A 1 175 ? 15.666 -1.039 -13.070 1.00 94.44 175 SER A C 1
ATOM 1326 O O . SER A 1 175 ? 15.561 -2.124 -13.642 1.00 94.44 175 SER A O 1
ATOM 1328 N N . ALA A 1 176 ? 15.143 0.067 -13.612 1.00 93.31 176 ALA A N 1
ATOM 1329 C CA . ALA A 1 176 ? 14.435 0.050 -14.898 1.00 93.31 176 ALA A CA 1
ATOM 1330 C C . ALA A 1 176 ? 15.290 -0.469 -16.080 1.00 93.31 176 ALA A C 1
ATOM 1332 O O . ALA A 1 176 ? 14.771 -1.253 -16.878 1.00 93.31 176 ALA A O 1
ATOM 1333 N N . PRO A 1 177 ? 16.580 -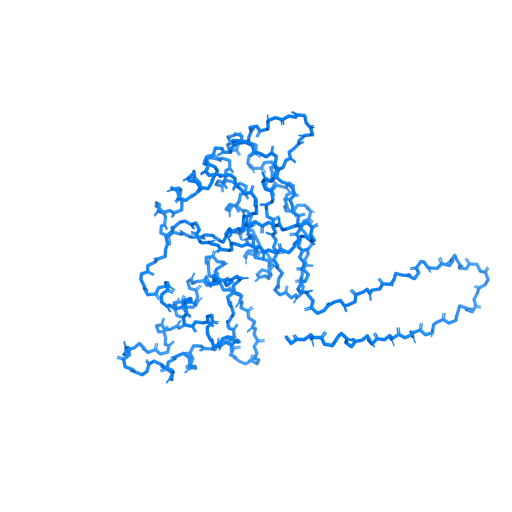0.087 -16.228 1.00 92.50 177 PRO A N 1
ATOM 1334 C CA . PRO A 1 177 ? 17.436 -0.656 -17.270 1.00 92.50 177 PRO A CA 1
ATOM 1335 C C . PRO A 1 177 ? 17.677 -2.162 -17.117 1.00 92.50 177 PRO A C 1
ATOM 1337 O O . PRO A 1 177 ? 17.843 -2.848 -18.121 1.00 92.50 177 PRO A O 1
ATOM 1340 N N . GLU A 1 178 ? 17.712 -2.682 -15.890 1.00 93.69 178 GLU A N 1
ATOM 1341 C CA . GLU A 1 178 ? 17.860 -4.120 -15.635 1.00 93.69 178 GLU A CA 1
ATOM 1342 C C . GLU A 1 178 ? 16.578 -4.880 -15.981 1.00 93.69 178 GLU A C 1
ATOM 1344 O O . GLU A 1 178 ? 16.654 -5.880 -16.692 1.00 93.69 178 GLU A O 1
ATOM 1349 N N . LEU A 1 179 ? 15.401 -4.359 -15.613 1.00 92.56 179 LEU A N 1
ATOM 1350 C CA . LEU A 1 179 ? 14.113 -4.925 -16.045 1.00 92.56 179 LEU A CA 1
ATOM 1351 C C . LEU A 1 179 ? 13.996 -4.991 -17.573 1.00 92.56 179 LEU A C 1
ATOM 1353 O O . LEU A 1 179 ? 13.587 -6.016 -18.117 1.00 92.56 179 LEU A O 1
ATOM 1357 N N . ALA A 1 180 ? 14.422 -3.938 -18.277 1.00 91.56 180 ALA A N 1
ATOM 1358 C CA . ALA A 1 180 ? 14.429 -3.919 -19.740 1.00 91.56 180 ALA A CA 1
ATOM 1359 C C . ALA A 1 180 ? 15.327 -5.014 -20.346 1.00 91.56 180 ALA A C 1
ATOM 1361 O O . ALA A 1 180 ? 15.004 -5.560 -21.398 1.00 91.56 180 ALA A O 1
ATOM 1362 N N . LYS A 1 181 ? 16.438 -5.362 -19.680 1.00 92.00 181 LYS A N 1
ATOM 1363 C CA . LYS A 1 181 ? 17.329 -6.455 -20.102 1.00 92.00 181 LYS A CA 1
ATOM 1364 C C . LYS A 1 181 ? 16.753 -7.839 -19.802 1.00 92.00 181 LYS A C 1
ATOM 1366 O O . LYS A 1 181 ? 17.016 -8.759 -20.567 1.00 92.00 181 LYS A O 1
ATOM 1371 N N . LEU A 1 182 ? 15.991 -7.992 -18.715 1.00 90.81 182 LEU A N 1
ATOM 1372 C CA . LEU A 1 182 ? 15.330 -9.256 -18.358 1.00 90.81 182 LEU A CA 1
ATOM 1373 C C . LEU A 1 182 ? 14.143 -9.583 -19.271 1.00 90.81 182 LEU A C 1
ATOM 1375 O O . LEU A 1 182 ? 13.790 -10.750 -19.427 1.00 90.81 182 LEU A O 1
ATOM 1379 N N . ARG A 1 183 ? 13.514 -8.562 -19.861 1.00 86.81 183 ARG A N 1
ATOM 1380 C CA . ARG A 1 183 ? 12.329 -8.695 -20.719 1.00 86.81 183 ARG A CA 1
ATOM 1381 C C . ARG A 1 183 ? 12.528 -8.021 -22.083 1.00 86.81 183 ARG A C 1
ATOM 1383 O O . ARG A 1 183 ? 11.809 -7.071 -22.404 1.00 86.81 183 ARG A O 1
ATOM 1390 N N . PRO A 1 184 ? 13.478 -8.497 -22.910 1.00 81.69 184 PRO A N 1
ATOM 1391 C CA . PRO A 1 184 ? 13.718 -7.916 -24.232 1.00 81.69 184 PRO A CA 1
ATOM 1392 C C . PRO A 1 184 ? 12.519 -8.114 -25.177 1.00 81.69 184 PRO A C 1
ATOM 1394 O O . PRO A 1 184 ? 12.245 -7.257 -26.019 1.00 81.69 184 PRO A O 1
ATOM 1397 N N . ASP A 1 185 ? 11.769 -9.206 -24.997 1.00 82.38 185 ASP A N 1
ATOM 1398 C CA . ASP A 1 185 ? 10.653 -9.596 -25.867 1.00 82.38 185 ASP A CA 1
ATOM 1399 C C . ASP A 1 185 ? 9.367 -8.799 -25.620 1.00 82.38 185 ASP A C 1
ATOM 1401 O O . ASP A 1 185 ? 8.528 -8.690 -26.516 1.00 82.38 185 ASP A O 1
ATOM 1405 N N . ASP A 1 186 ? 9.231 -8.166 -24.449 1.00 80.19 186 ASP A N 1
ATOM 1406 C CA . ASP A 1 186 ? 8.043 -7.377 -24.106 1.00 80.19 186 ASP A CA 1
ATOM 1407 C C . ASP A 1 186 ? 7.945 -6.089 -24.953 1.00 80.19 186 ASP A C 1
ATOM 1409 O O . ASP A 1 186 ? 6.917 -5.411 -24.943 1.00 80.19 186 ASP A O 1
ATOM 1413 N N . LYS A 1 187 ? 9.010 -5.726 -25.692 1.00 81.62 187 LYS A N 1
ATOM 1414 C CA . LYS A 1 187 ? 9.133 -4.476 -26.474 1.00 81.62 187 LYS A CA 1
ATOM 1415 C C . LYS A 1 187 ? 8.853 -3.215 -25.641 1.00 81.62 187 LYS A C 1
ATOM 1417 O O . LYS A 1 187 ? 8.491 -2.166 -26.174 1.00 81.62 187 LYS A O 1
ATOM 1422 N N . ILE A 1 188 ? 9.047 -3.301 -24.325 1.00 83.44 188 ILE A N 1
ATOM 1423 C CA . ILE A 1 188 ? 8.902 -2.189 -23.388 1.00 83.44 188 ILE A CA 1
ATOM 1424 C C . ILE A 1 188 ? 10.257 -1.496 -23.267 1.00 83.44 188 ILE A C 1
ATOM 1426 O O . ILE A 1 188 ? 11.210 -2.043 -22.715 1.00 83.44 188 ILE A O 1
ATOM 1430 N N . GLY A 1 189 ? 10.346 -0.265 -23.767 1.00 82.06 189 GLY A N 1
ATOM 1431 C CA . GLY A 1 189 ? 11.549 0.550 -23.606 1.00 82.06 189 GLY A CA 1
ATOM 1432 C C . GLY A 1 189 ? 11.789 0.971 -22.150 1.00 82.06 189 GLY A C 1
ATOM 1433 O O . GLY A 1 189 ? 10.860 1.055 -21.345 1.00 82.06 189 GLY A O 1
ATOM 1434 N N . THR A 1 190 ? 13.031 1.330 -21.820 1.00 85.94 190 THR A N 1
ATOM 1435 C CA . THR A 1 190 ? 13.449 1.768 -20.473 1.00 85.94 190 THR A CA 1
ATOM 1436 C C . THR A 1 190 ? 12.574 2.888 -19.894 1.00 85.94 190 THR A C 1
ATOM 1438 O O . THR A 1 190 ? 12.292 2.901 -18.699 1.00 85.94 190 THR A O 1
ATOM 1441 N N . THR A 1 191 ? 12.100 3.825 -20.721 1.00 89.69 191 THR A N 1
ATOM 1442 C CA . THR A 1 191 ? 11.188 4.902 -20.289 1.00 89.69 191 THR A CA 1
ATOM 1443 C C . THR A 1 191 ? 9.837 4.363 -19.819 1.00 89.69 191 THR A C 1
ATOM 1445 O O . THR A 1 191 ? 9.319 4.807 -18.800 1.00 89.69 191 THR A O 1
ATOM 1448 N N . ALA A 1 192 ? 9.278 3.376 -20.521 1.00 91.44 192 ALA A N 1
ATOM 1449 C CA . ALA A 1 192 ? 8.013 2.764 -20.133 1.00 91.44 192 ALA A CA 1
ATOM 1450 C C . ALA A 1 192 ? 8.158 1.950 -18.834 1.00 91.44 192 ALA A C 1
ATOM 1452 O O . ALA A 1 192 ? 7.282 2.032 -17.974 1.00 91.44 192 ALA A O 1
ATOM 1453 N N . TRP A 1 193 ? 9.290 1.262 -18.634 1.00 94.25 193 TRP A N 1
ATOM 1454 C CA . TRP A 1 193 ? 9.619 0.631 -17.348 1.00 94.25 193 TRP A CA 1
ATOM 1455 C C . TRP A 1 193 ? 9.730 1.648 -16.210 1.00 94.25 193 TRP A C 1
ATOM 1457 O O . TRP A 1 193 ? 9.123 1.451 -15.161 1.00 94.25 193 TRP A O 1
ATOM 1467 N N . ASN A 1 194 ? 10.434 2.763 -16.425 1.00 93.38 194 ASN A N 1
ATOM 1468 C CA . ASN A 1 194 ? 10.520 3.840 -15.435 1.00 93.38 194 ASN A CA 1
ATOM 1469 C C . ASN A 1 194 ? 9.139 4.390 -15.061 1.00 93.38 194 ASN A C 1
ATOM 1471 O O . ASN A 1 194 ? 8.876 4.594 -13.880 1.00 93.38 194 ASN A O 1
ATOM 1475 N N . ASN A 1 195 ? 8.249 4.590 -16.036 1.00 94.12 195 ASN A N 1
ATOM 1476 C CA . ASN A 1 195 ? 6.893 5.066 -15.766 1.00 94.12 195 ASN A CA 1
ATOM 1477 C C . ASN A 1 195 ? 6.095 4.054 -14.934 1.00 94.12 195 ASN A C 1
ATOM 1479 O O . ASN A 1 195 ? 5.467 4.448 -13.957 1.00 94.12 195 ASN A O 1
ATOM 1483 N N . ARG A 1 196 ? 6.167 2.754 -15.257 1.00 94.81 196 ARG A N 1
ATOM 1484 C CA . ARG A 1 196 ? 5.505 1.702 -14.463 1.00 94.81 196 ARG A CA 1
ATOM 1485 C C . ARG A 1 196 ? 6.026 1.652 -13.029 1.00 94.81 196 ARG A C 1
ATOM 1487 O O . ARG A 1 196 ? 5.231 1.623 -12.096 1.00 94.81 196 ARG A O 1
ATOM 1494 N N . LEU A 1 197 ? 7.346 1.690 -12.852 1.00 95.62 197 LEU A N 1
ATOM 1495 C CA . LEU A 1 197 ? 7.986 1.723 -11.534 1.00 95.62 197 LEU A CA 1
ATOM 1496 C C . LEU A 1 197 ? 7.599 2.975 -10.747 1.00 95.62 197 LEU A C 1
ATOM 1498 O O . LEU A 1 197 ? 7.299 2.881 -9.561 1.00 95.62 197 LEU A O 1
ATOM 1502 N N . ALA A 1 198 ? 7.557 4.135 -11.403 1.00 93.06 198 ALA A N 1
ATOM 1503 C CA . ALA A 1 198 ? 7.126 5.381 -10.786 1.00 93.06 198 ALA A CA 1
ATOM 1504 C C . ALA A 1 198 ? 5.656 5.312 -10.356 1.00 93.06 198 ALA A C 1
ATOM 1506 O O . ALA A 1 198 ? 5.348 5.724 -9.245 1.00 93.06 198 ALA A O 1
ATOM 1507 N N . THR A 1 199 ? 4.764 4.748 -11.177 1.00 94.50 199 THR A N 1
ATOM 1508 C CA . THR A 1 199 ? 3.352 4.545 -10.820 1.00 94.50 199 THR A CA 1
ATOM 1509 C C . THR A 1 199 ? 3.191 3.561 -9.662 1.00 94.50 199 THR A C 1
ATOM 1511 O O . THR A 1 199 ? 2.457 3.844 -8.722 1.00 94.50 199 THR A O 1
ATOM 1514 N N . LEU A 1 200 ? 3.894 2.429 -9.677 1.00 95.88 200 LEU A N 1
ATOM 1515 C CA . LEU A 1 200 ? 3.835 1.440 -8.596 1.00 95.88 200 LEU A CA 1
ATOM 1516 C C . LEU A 1 200 ? 4.423 1.974 -7.290 1.00 95.88 200 LEU A C 1
ATOM 1518 O O . LEU A 1 200 ? 3.818 1.817 -6.228 1.00 95.88 200 LEU A O 1
ATOM 1522 N N . SER A 1 201 ? 5.559 2.669 -7.372 1.00 94.31 201 SER A N 1
ATOM 1523 C CA . SER A 1 201 ? 6.094 3.441 -6.257 1.00 94.31 201 SER A CA 1
ATOM 1524 C C . SER A 1 201 ? 5.016 4.402 -5.775 1.00 94.31 201 SER A C 1
ATOM 1526 O O . SER A 1 201 ? 4.649 4.297 -4.609 1.00 94.31 201 SER A O 1
ATOM 1528 N N . ALA A 1 202 ? 4.412 5.217 -6.662 1.00 91.69 202 ALA A N 1
ATOM 1529 C CA . ALA A 1 202 ? 3.348 6.200 -6.387 1.00 91.69 202 ALA A CA 1
ATOM 1530 C C . ALA A 1 202 ? 2.107 5.640 -5.662 1.00 91.69 202 ALA A C 1
ATOM 1532 O O . ALA A 1 202 ? 1.419 6.382 -4.960 1.00 91.69 202 ALA A O 1
ATOM 1533 N N . LYS A 1 203 ? 1.858 4.334 -5.765 1.00 94.50 203 LYS A N 1
ATOM 1534 C CA . LYS A 1 203 ? 0.795 3.621 -5.037 1.00 94.50 203 LYS A CA 1
ATOM 1535 C C . LYS A 1 203 ? 1.228 3.074 -3.675 1.00 94.50 203 LYS A C 1
ATOM 1537 O O . LYS A 1 203 ? 0.393 2.664 -2.882 1.00 94.50 203 LYS A O 1
ATOM 1542 N N . GLY A 1 204 ? 2.528 3.088 -3.393 1.00 94.25 204 GLY A N 1
ATOM 1543 C CA . GLY A 1 204 ? 3.130 2.470 -2.214 1.00 94.25 204 GLY A CA 1
ATOM 1544 C C . GLY A 1 204 ? 3.355 0.969 -2.391 1.00 94.25 204 GLY A C 1
ATOM 1545 O O . GLY A 1 204 ? 3.407 0.249 -1.404 1.00 94.25 204 GLY A O 1
ATOM 1546 N N . MET A 1 205 ? 3.442 0.477 -3.634 1.00 96.00 205 MET A N 1
ATOM 1547 C CA . MET A 1 205 ? 3.647 -0.951 -3.910 1.00 96.00 205 MET A CA 1
ATOM 1548 C C . MET A 1 205 ? 5.124 -1.344 -3.893 1.00 96.00 205 MET A C 1
ATOM 1550 O O . MET A 1 205 ? 5.448 -2.494 -3.598 1.00 96.00 205 MET A O 1
ATOM 1554 N N . LEU A 1 206 ? 6.009 -0.391 -4.201 1.00 95.56 206 LEU A N 1
ATOM 1555 C CA . LEU A 1 206 ? 7.455 -0.582 -4.274 1.00 95.56 206 LEU A CA 1
ATOM 1556 C C . LEU A 1 206 ? 8.183 0.396 -3.352 1.00 95.56 206 LEU A C 1
ATOM 1558 O O . LEU A 1 206 ? 7.854 1.584 -3.330 1.00 95.56 206 LEU A O 1
ATOM 1562 N N . LYS A 1 207 ? 9.209 -0.109 -2.669 1.00 93.94 207 LYS A N 1
ATOM 1563 C CA . LYS A 1 207 ? 10.239 0.681 -2.000 1.00 93.94 207 LYS A CA 1
ATOM 1564 C C . LYS A 1 207 ? 11.179 1.256 -3.054 1.00 93.94 207 LYS A C 1
ATOM 1566 O O . LYS A 1 207 ? 11.575 0.539 -3.973 1.00 93.94 207 LYS A O 1
ATOM 1571 N N . GLU A 1 208 ? 11.550 2.525 -2.919 1.00 92.44 208 GLU A N 1
ATOM 1572 C CA . GLU A 1 208 ? 12.525 3.184 -3.795 1.00 92.44 208 GLU A CA 1
ATOM 1573 C C . GLU A 1 208 ? 13.765 3.599 -2.996 1.00 92.44 208 GLU A C 1
ATOM 1575 O O . GLU A 1 208 ? 13.667 4.391 -2.061 1.00 92.44 208 GLU A O 1
ATOM 1580 N N . VAL A 1 209 ? 14.943 3.123 -3.408 1.00 90.56 209 VAL A N 1
ATOM 1581 C CA . VAL A 1 209 ? 16.233 3.543 -2.843 1.00 90.56 209 VAL A CA 1
ATOM 1582 C C . VAL A 1 209 ? 17.122 4.094 -3.951 1.00 90.56 209 VAL A C 1
ATOM 1584 O O . VAL A 1 209 ? 17.268 3.498 -5.021 1.00 90.56 209 VAL A O 1
ATOM 1587 N N . ARG A 1 210 ? 17.741 5.254 -3.713 1.00 88.88 210 ARG A N 1
ATOM 1588 C CA . ARG A 1 210 ? 18.721 5.824 -4.645 1.00 88.88 210 ARG A CA 1
ATOM 1589 C C . ARG A 1 210 ? 20.078 5.157 -4.452 1.00 88.88 210 ARG A C 1
ATOM 1591 O O . ARG A 1 210 ? 20.626 5.176 -3.357 1.00 88.88 210 ARG A O 1
ATOM 1598 N N . HIS A 1 211 ? 20.646 4.647 -5.538 1.00 87.19 211 HIS A N 1
ATOM 1599 C CA . HIS A 1 211 ? 21.995 4.100 -5.586 1.00 87.19 211 HIS A CA 1
ATOM 1600 C C . HIS A 1 211 ? 22.799 4.824 -6.675 1.00 87.19 211 HIS A C 1
ATOM 1602 O O . HIS A 1 211 ? 22.660 4.571 -7.876 1.00 87.19 211 HIS A O 1
ATOM 1608 N N . GLY A 1 212 ? 23.608 5.803 -6.259 1.00 89.19 212 GLY A N 1
ATOM 1609 C CA . GLY A 1 212 ? 24.314 6.698 -7.176 1.00 89.19 212 GLY A CA 1
ATOM 1610 C C . GLY A 1 212 ? 23.343 7.518 -8.035 1.00 89.19 212 GLY A C 1
ATOM 1611 O O . GLY A 1 212 ? 22.563 8.314 -7.516 1.00 89.19 212 GLY A O 1
ATOM 1612 N N . LYS A 1 213 ? 23.396 7.334 -9.361 1.00 86.69 213 LYS A N 1
ATOM 1613 C CA . LYS A 1 213 ? 22.503 8.006 -10.329 1.00 86.69 213 LYS A CA 1
ATOM 1614 C C . LYS A 1 213 ? 21.245 7.198 -10.672 1.00 86.69 213 LYS A C 1
ATOM 1616 O O . LYS A 1 213 ? 20.411 7.684 -11.433 1.00 86.69 213 LYS A O 1
ATOM 1621 N N . THR A 1 214 ? 21.112 5.987 -10.136 1.00 87.75 214 THR A N 1
ATOM 1622 C CA . THR A 1 214 ? 20.039 5.048 -10.481 1.00 87.75 214 THR A CA 1
ATOM 1623 C C . THR A 1 214 ? 19.118 4.830 -9.284 1.00 87.75 214 THR A C 1
ATOM 1625 O O . THR A 1 214 ? 19.539 4.922 -8.132 1.00 87.75 214 THR A O 1
ATOM 1628 N N . LYS A 1 215 ? 17.843 4.549 -9.554 1.00 92.31 215 LYS A N 1
ATOM 1629 C CA . LYS A 1 215 ? 16.874 4.110 -8.547 1.00 92.31 215 LYS A CA 1
ATOM 1630 C C . LYS A 1 215 ? 16.780 2.590 -8.571 1.00 92.31 215 LYS A C 1
ATOM 1632 O O . LYS A 1 215 ? 16.640 2.008 -9.648 1.00 92.31 215 LYS A O 1
ATOM 1637 N N . LEU A 1 216 ? 16.851 1.988 -7.394 1.00 94.69 216 LEU A N 1
ATOM 1638 C CA . LEU A 1 216 ? 16.597 0.576 -7.171 1.00 94.69 216 LEU A CA 1
ATOM 1639 C C . LEU A 1 216 ? 15.235 0.417 -6.509 1.00 94.69 216 LEU A C 1
ATOM 1641 O O . LEU A 1 216 ? 14.868 1.197 -5.626 1.00 94.69 216 LEU A O 1
ATOM 1645 N N . PHE A 1 217 ? 14.500 -0.590 -6.960 1.00 95.44 217 PHE A N 1
ATOM 1646 C CA . PHE A 1 217 ? 13.155 -0.881 -6.506 1.00 95.44 217 PHE A CA 1
ATOM 1647 C C . PHE A 1 217 ? 13.089 -2.282 -5.913 1.00 95.44 217 PHE A C 1
ATOM 1649 O O . PHE A 1 217 ? 13.624 -3.233 -6.485 1.00 95.44 217 PHE A O 1
ATOM 1656 N N . SER A 1 218 ? 12.386 -2.386 -4.792 1.00 95.06 218 SER A N 1
ATOM 1657 C CA . SER A 1 218 ? 12.049 -3.642 -4.121 1.00 95.06 218 SER A CA 1
ATOM 1658 C C . SER A 1 218 ? 10.559 -3.642 -3.798 1.00 95.06 218 SER A C 1
ATOM 1660 O O . SER A 1 218 ? 9.983 -2.562 -3.644 1.00 95.06 218 SER A O 1
ATOM 1662 N N . PRO A 1 219 ? 9.899 -4.802 -3.693 1.00 94.38 219 PRO A N 1
ATOM 1663 C CA . PRO A 1 219 ? 8.509 -4.830 -3.267 1.00 94.38 219 PRO A CA 1
ATOM 1664 C C . PRO A 1 219 ? 8.374 -4.314 -1.823 1.00 94.38 219 PRO A C 1
ATOM 1666 O O . PRO A 1 219 ? 9.287 -4.444 -1.005 1.00 94.38 219 PRO A O 1
ATOM 1669 N N . VAL A 1 220 ? 7.243 -3.676 -1.506 1.00 94.62 220 VAL A N 1
ATOM 1670 C CA . VAL A 1 220 ? 6.926 -3.316 -0.111 1.00 94.62 220 VAL A CA 1
ATOM 1671 C C . VAL A 1 220 ? 6.641 -4.572 0.707 1.00 94.62 220 VAL A C 1
ATOM 1673 O O . VAL A 1 220 ? 7.154 -4.694 1.818 1.00 94.62 220 VAL A O 1
ATOM 1676 N N . MET A 1 221 ? 5.896 -5.510 0.118 1.00 92.81 221 MET A N 1
ATOM 1677 C CA . MET A 1 221 ? 5.650 -6.859 0.623 1.00 92.81 221 MET A CA 1
ATOM 1678 C C . MET A 1 221 ? 5.662 -7.861 -0.533 1.00 92.81 221 MET A C 1
ATOM 1680 O O . MET A 1 221 ? 5.420 -7.486 -1.680 1.00 92.81 221 MET A O 1
ATOM 1684 N N . GLU A 1 222 ? 5.886 -9.134 -0.230 1.00 87.56 222 GLU A N 1
ATOM 1685 C CA . GLU A 1 222 ? 5.917 -10.214 -1.218 1.00 87.56 222 GLU A CA 1
ATOM 1686 C C . GLU A 1 222 ? 4.778 -11.193 -0.959 1.00 87.56 222 GLU A C 1
ATOM 1688 O O . GLU A 1 222 ? 4.682 -11.753 0.127 1.00 87.56 222 GLU A O 1
ATOM 1693 N N . THR A 1 223 ? 3.913 -11.410 -1.950 1.00 75.44 223 THR A N 1
ATOM 1694 C CA . THR A 1 223 ? 2.955 -12.521 -1.912 1.00 75.44 223 THR A CA 1
ATOM 1695 C C . THR A 1 223 ? 3.719 -13.823 -2.129 1.00 75.44 223 THR A C 1
ATOM 1697 O O . THR A 1 223 ? 4.355 -13.964 -3.176 1.00 75.44 223 THR A O 1
ATOM 1700 N N . VAL A 1 224 ? 3.661 -14.737 -1.157 1.00 51.91 224 VAL A N 1
ATOM 1701 C CA . VAL A 1 224 ? 4.182 -16.110 -1.294 1.00 51.91 224 VAL A CA 1
ATOM 1702 C C . VAL A 1 224 ? 3.403 -16.867 -2.365 1.00 51.91 224 VAL A C 1
ATOM 1704 O O . VAL A 1 224 ? 2.159 -16.718 -2.389 1.00 51.91 224 VAL A O 1
#

Solvent-accessible surface area (backbone atoms only — not comparable to full-atom values): 13062 Å² total; per-residue (Å²): 135,86,82,81,84,82,85,82,84,82,84,81,87,79,82,80,93,59,96,82,68,76,84,75,82,80,75,81,78,79,81,63,99,62,71,66,73,46,79,42,72,67,62,89,65,98,73,64,83,38,71,44,60,40,47,71,55,11,45,52,50,26,52,52,52,57,72,70,55,73,90,66,95,54,78,23,47,30,32,44,25,25,59,77,40,70,41,48,36,50,52,11,45,50,35,23,57,51,43,40,43,54,44,29,52,73,76,66,60,27,49,37,61,28,41,20,41,60,43,73,65,35,46,48,35,48,21,56,59,23,43,78,65,68,27,47,44,47,30,28,36,59,52,97,89,63,49,80,38,78,48,46,78,40,39,35,68,57,73,70,54,48,53,47,51,60,53,38,68,76,54,51,74,37,33,38,67,55,54,32,66,77,39,65,85,74,72,52,51,49,67,58,42,42,51,50,51,51,52,38,34,74,49,52,51,33,42,78,46,80,55,90,95,44,58,33,33,30,56,64,71,70,70,129

pLDDT: mean 83.12, std 21.6, range [27.19, 98.5]

Nearest PDB structures (foldseek):
  6j05-assembly1_A  TM=8.555E-01  e=9.842E-03  Acidithiobacillus ferrooxidans
  1sd6-assembly1_B  TM=8.514E-01  e=1.357E-02  Staphylococcus aureus
  1sd4-assembly1_B  TM=8.754E-01  e=4.040E-02  Staphylococcus aureus
  6j05-assembly1_B  TM=7.783E-01  e=7.200E-02  Acidithiobacillus ferrooxidans
  3f23-assembly1_A  TM=7.667E-01  e=1.283E-01  Homo sapiens

Organism: NCBI:txid2008318